Protein AF-A0A101FH80-F1 (afdb_monomer_lite)

Secondary structure (DSSP, 8-state):
-TT---HHHHHHIIIIIHHHHHHH---GGGSGGGTTSTTTS-SSS--B-HHHHH-TTSTT-HHHHHHHTS--PPPPPHHHHHHHHHHHHHHHHHHHHHHHHHHH-GGGHHHHHHHHHH------GGGTT--HHHHHHHHHHHHHHHHHHHHHHHHHHHHHHHH-TT--HHHHHHHH---EEEEEE--GGGTB-TTEEEEEE-----EEEEEESS---GGGHHHHHHHHHHHHHHH-S---EEEEEEEEEETTEEEEEEEEE-

InterPro domains:
  IPR009260 CRISPR-associated exonuclease Csa1 [PF06023] (12-253)
  IPR009260 CRISPR-associated exonuclease Csa1 [TIGR01896] (24-247)

Organism: NCBI:txid85874

Sequence (262 aa):
MMYFLSDDERKQLLRYYLPKARELGVVDELRGWNWHQPPLEPVYGSVLALYEVAGKYCPSGRDVFLRRVQGIKGEPNSAMIQGMVLHEVLADLLVTAKRAIYLHGTEKYRAICEELEKYIPEKTSHFAGLTDSEAADLSRKVEILCSFEKARVLSRLQEVLTRYPYIGEDSLANLTIPVVVEQKLNGAFLGLSGNLSTDAFIFYEPMILDLKFGEPRDFHRLGTTGYALVMEAIYEFPVNLGCIIYGEFRGDRLIVKRDIHI

Radius of gyration: 23.16 Å; chains: 1; bounding box: 57×54×53 Å

Structure (mmCIF, N/CA/C/O backbone):
data_AF-A0A101FH80-F1
#
_entry.id   AF-A0A101FH80-F1
#
loop_
_atom_site.group_PDB
_atom_site.id
_atom_site.type_symbol
_atom_site.label_atom_id
_atom_site.label_alt_id
_atom_site.label_comp_id
_atom_site.label_asym_id
_atom_site.label_entity_id
_atom_site.label_seq_id
_atom_site.pdbx_PDB_ins_code
_atom_site.Cartn_x
_atom_site.Cartn_y
_atom_site.Cartn_z
_atom_site.occupancy
_atom_site.B_iso_or_equiv
_atom_site.auth_seq_id
_atom_site.auth_comp_id
_atom_site.auth_asym_id
_atom_site.auth_atom_id
_atom_site.pdbx_PDB_model_num
ATOM 1 N N . MET A 1 1 ? -0.788 11.385 3.531 1.00 54.28 1 MET A N 1
ATOM 2 C CA . MET A 1 1 ? -0.967 10.207 2.704 1.00 54.28 1 MET A CA 1
ATOM 3 C C . MET A 1 1 ? -0.980 10.517 1.233 1.00 54.28 1 MET A C 1
ATOM 5 O O . MET A 1 1 ? -2.020 10.732 0.620 1.00 54.28 1 MET A O 1
ATOM 9 N N . MET A 1 2 ? 0.234 10.516 0.700 1.00 50.91 2 MET A N 1
ATOM 10 C CA . MET A 1 2 ? 0.602 10.599 -0.708 1.00 50.91 2 MET A CA 1
ATOM 11 C C . MET A 1 2 ? -0.120 9.554 -1.567 1.00 50.91 2 MET A C 1
ATOM 13 O O . MET A 1 2 ? -0.448 9.828 -2.711 1.00 50.91 2 MET A O 1
ATOM 17 N N . TYR A 1 3 ? -0.446 8.392 -0.994 1.00 47.09 3 TYR A N 1
ATOM 18 C CA . TYR A 1 3 ? -1.190 7.336 -1.682 1.00 47.09 3 TYR A CA 1
ATOM 19 C C . TYR A 1 3 ? -2.719 7.493 -1.648 1.00 47.09 3 TYR A C 1
ATOM 21 O O . TYR A 1 3 ? -3.425 6.611 -2.132 1.00 47.09 3 TYR A O 1
ATOM 29 N N . PHE A 1 4 ? -3.266 8.550 -1.032 1.00 59.50 4 PHE A N 1
ATOM 30 C CA . PHE A 1 4 ? -4.718 8.709 -0.902 1.00 59.50 4 PHE A CA 1
ATOM 31 C C . PHE A 1 4 ? -5.247 9.781 -1.829 1.00 59.50 4 PHE A C 1
ATOM 33 O O . PHE A 1 4 ? -4.773 10.916 -1.806 1.00 59.50 4 PHE A O 1
ATOM 40 N N . LEU A 1 5 ? -6.315 9.415 -2.527 1.00 49.19 5 LEU A N 1
ATOM 41 C CA . LEU A 1 5 ? -7.129 10.329 -3.308 1.00 49.19 5 LEU A CA 1
ATOM 42 C C . LEU A 1 5 ? -7.851 11.316 -2.382 1.00 49.19 5 LEU A C 1
ATOM 44 O O . LEU A 1 5 ? -8.340 10.940 -1.312 1.00 49.19 5 LEU A O 1
ATOM 48 N N . SER A 1 6 ? -7.931 12.568 -2.814 1.00 58.09 6 SER A N 1
ATOM 49 C CA . SER A 1 6 ? -8.883 13.553 -2.301 1.00 58.09 6 SER A CA 1
ATOM 50 C C . SER A 1 6 ? -10.329 13.133 -2.590 1.00 58.09 6 SER A C 1
ATOM 52 O O . SER A 1 6 ? -10.585 12.239 -3.400 1.00 58.09 6 SER A O 1
ATOM 54 N N . ASP A 1 7 ? -11.299 13.795 -1.957 1.00 62.38 7 ASP A N 1
ATOM 55 C CA . ASP A 1 7 ? -12.719 13.502 -2.182 1.00 62.38 7 ASP A CA 1
ATOM 56 C C . ASP A 1 7 ? -13.141 13.730 -3.642 1.00 62.38 7 ASP A C 1
ATOM 58 O O . ASP A 1 7 ? -13.957 12.973 -4.175 1.00 62.38 7 ASP A O 1
ATOM 62 N N . ASP A 1 8 ? -12.559 14.728 -4.310 1.00 52.69 8 ASP A N 1
ATOM 63 C CA . ASP A 1 8 ? -12.835 15.027 -5.717 1.00 52.69 8 ASP A CA 1
ATOM 64 C C . ASP A 1 8 ? -12.202 13.988 -6.651 1.00 52.69 8 ASP A C 1
ATOM 66 O O . ASP A 1 8 ? -12.881 13.467 -7.538 1.00 52.69 8 ASP A O 1
ATOM 70 N N . GLU A 1 9 ? -10.945 13.599 -6.411 1.00 49.53 9 GLU A N 1
ATOM 71 C CA . GLU A 1 9 ? -10.286 12.514 -7.153 1.00 49.53 9 GLU A CA 1
ATOM 72 C C . GLU A 1 9 ? -10.997 11.175 -6.938 1.00 49.53 9 GLU A C 1
ATOM 74 O O . GLU A 1 9 ? -11.161 10.397 -7.879 1.00 49.53 9 GLU A O 1
ATOM 79 N N . ARG A 1 10 ? -11.487 10.914 -5.719 1.00 59.62 10 ARG A N 1
ATOM 80 C CA . ARG A 1 10 ? -12.290 9.730 -5.404 1.00 59.62 10 ARG A CA 1
ATOM 81 C C . ARG A 1 10 ? -13.594 9.744 -6.193 1.00 59.62 10 ARG A C 1
ATOM 83 O O . ARG A 1 10 ? -13.910 8.754 -6.844 1.00 59.62 10 ARG A O 1
ATOM 90 N N . LYS A 1 11 ? -14.337 10.855 -6.194 1.00 62.31 11 LYS A N 1
ATOM 91 C CA . LYS A 1 11 ? -15.565 10.987 -6.997 1.00 62.31 11 LYS A CA 1
ATOM 92 C C . LYS A 1 11 ? -15.284 10.807 -8.485 1.00 62.31 11 LYS A C 1
ATOM 94 O O . LYS A 1 11 ? -16.036 10.109 -9.157 1.00 62.31 11 LYS A O 1
ATOM 99 N N . GLN A 1 12 ? -14.200 11.383 -9.002 1.00 58.59 12 GLN A N 1
ATOM 100 C CA . GLN A 1 12 ? -13.825 11.237 -10.407 1.00 58.59 12 GLN A CA 1
ATOM 101 C C . GLN A 1 12 ? -13.446 9.788 -10.749 1.00 58.59 12 GLN A C 1
ATOM 103 O O . GLN A 1 12 ? -13.881 9.262 -11.775 1.00 58.59 12 GLN A O 1
ATOM 108 N N . LEU A 1 13 ? -12.695 9.107 -9.880 1.00 59.25 13 LEU A N 1
ATOM 109 C CA . LEU A 1 13 ? -12.394 7.684 -10.022 1.00 59.25 13 LEU A CA 1
ATOM 110 C C . LEU A 1 13 ? -13.680 6.851 -10.084 1.00 59.25 13 LEU A C 1
ATOM 112 O O . LEU A 1 13 ? -13.857 6.071 -11.019 1.00 59.25 13 LEU A O 1
ATOM 116 N N . LEU A 1 14 ? -14.587 7.051 -9.127 1.00 60.28 14 LEU A N 1
ATOM 117 C CA . LEU A 1 14 ? -15.799 6.245 -8.968 1.00 60.28 14 LEU A CA 1
ATOM 118 C C . LEU A 1 14 ? -16.846 6.515 -10.052 1.00 60.28 14 LEU A C 1
ATOM 120 O O . LEU A 1 14 ? -17.475 5.585 -10.550 1.00 60.28 14 LEU A O 1
ATOM 124 N N . ARG A 1 15 ? -17.034 7.780 -10.438 1.00 68.94 15 ARG A N 1
ATOM 125 C CA . ARG A 1 15 ? -18.112 8.196 -11.347 1.00 68.94 15 ARG A CA 1
ATOM 126 C C . ARG A 1 15 ? -17.692 8.279 -12.807 1.00 68.94 15 ARG A C 1
ATOM 128 O O . ARG A 1 15 ? -18.564 8.239 -13.667 1.00 68.94 15 ARG A O 1
ATOM 135 N N . TYR A 1 16 ? -16.395 8.375 -13.096 1.00 66.19 16 TYR A N 1
ATOM 136 C CA . TYR A 1 16 ? -15.898 8.497 -14.466 1.00 66.19 16 TYR A CA 1
ATOM 137 C C . TYR A 1 16 ? -14.936 7.372 -14.850 1.00 66.19 16 TYR A C 1
ATOM 139 O O . TYR A 1 16 ? -15.234 6.610 -15.768 1.00 66.19 16 TYR A O 1
ATOM 147 N N . TYR A 1 17 ? -13.800 7.228 -14.160 1.00 59.97 17 TYR A N 1
ATOM 148 C CA . TYR A 1 17 ? -12.754 6.303 -14.612 1.00 59.97 17 TYR A CA 1
ATOM 149 C C . TYR A 1 17 ? -13.145 4.827 -14.474 1.00 59.97 17 TYR A C 1
ATOM 151 O O . TYR A 1 17 ? -12.928 4.070 -15.416 1.00 59.97 17 TYR A O 1
ATOM 159 N N . LEU A 1 18 ? -13.746 4.407 -13.354 1.00 64.69 18 LEU A N 1
ATOM 160 C CA . LEU A 1 18 ? -14.148 3.010 -13.153 1.00 64.69 18 LEU A CA 1
ATOM 161 C C . LEU A 1 18 ? -15.271 2.564 -14.106 1.00 64.69 18 LEU A C 1
ATOM 163 O O . LEU A 1 18 ? -15.105 1.509 -14.721 1.00 64.69 18 LEU A O 1
ATOM 167 N N . PRO A 1 19 ? -16.376 3.317 -14.293 1.00 68.06 19 PRO A N 1
ATOM 168 C CA . PRO A 1 19 ? -17.389 2.962 -15.284 1.00 68.06 19 PRO A CA 1
ATOM 169 C C . PRO A 1 19 ? -16.801 2.886 -16.694 1.00 68.06 19 PRO A C 1
ATOM 171 O O . PRO A 1 19 ? -16.974 1.881 -17.378 1.00 68.06 19 PRO A O 1
ATOM 174 N N . LYS A 1 20 ? -16.003 3.885 -17.088 1.00 68.38 20 LYS A N 1
ATOM 175 C CA . LYS A 1 20 ? -15.395 3.938 -18.421 1.00 68.38 20 LYS A CA 1
ATOM 176 C C . LYS A 1 20 ? -14.387 2.811 -18.660 1.00 68.38 20 LYS A C 1
ATOM 178 O O . LYS A 1 20 ? -14.343 2.254 -19.750 1.00 68.38 20 LYS A O 1
ATOM 183 N N . ALA A 1 21 ? -13.595 2.440 -17.654 1.00 63.09 21 ALA A N 1
ATOM 184 C CA . ALA A 1 21 ? -12.682 1.301 -17.741 1.00 63.09 21 ALA A CA 1
ATOM 185 C C . ALA A 1 21 ? -13.433 -0.034 -17.904 1.00 63.09 21 ALA A C 1
ATOM 187 O O . ALA A 1 21 ? -12.954 -0.921 -18.609 1.00 63.09 21 ALA A O 1
ATOM 188 N N . ARG A 1 22 ? -14.617 -0.173 -17.286 1.00 69.12 22 ARG A N 1
ATOM 189 C CA . ARG A 1 22 ? -15.490 -1.347 -17.465 1.00 69.12 22 ARG A CA 1
ATOM 190 C C . ARG A 1 22 ? -16.104 -1.389 -18.862 1.00 69.12 22 ARG A C 1
ATOM 192 O O . ARG A 1 22 ? -16.104 -2.451 -19.469 1.00 69.12 22 ARG A O 1
ATOM 199 N N . GLU A 1 23 ? -16.581 -0.252 -19.367 1.00 72.69 23 GLU A N 1
ATOM 200 C CA . GLU A 1 23 ? -17.160 -0.136 -20.714 1.00 72.69 23 GLU A CA 1
ATOM 201 C C . GLU A 1 23 ? -16.140 -0.409 -21.821 1.00 72.69 23 GLU A C 1
ATOM 203 O O . GLU A 1 23 ? -16.438 -1.135 -22.764 1.00 72.69 23 GLU A O 1
ATOM 208 N N . LEU A 1 24 ? -14.934 0.160 -21.706 1.00 73.06 24 LEU A N 1
ATOM 209 C CA . LEU A 1 24 ? -13.867 -0.048 -22.687 1.00 73.06 24 LEU A CA 1
ATOM 210 C C . LEU A 1 24 ? -13.399 -1.506 -22.708 1.00 73.06 24 LEU A C 1
ATOM 212 O O . LEU A 1 24 ? -13.023 -2.015 -23.764 1.00 73.06 24 LEU A O 1
ATOM 216 N N . GLY A 1 25 ? -13.418 -2.165 -21.544 1.00 65.56 25 GLY A N 1
ATOM 217 C CA . GLY A 1 25 ? -12.837 -3.486 -21.367 1.00 65.56 25 GLY A CA 1
ATOM 218 C C . GLY A 1 25 ? -11.352 -3.516 -21.748 1.00 65.56 25 GLY A C 1
ATOM 219 O O . GLY A 1 25 ? -10.725 -2.522 -22.100 1.00 65.56 25 GLY A O 1
ATOM 220 N N . VAL A 1 26 ? -10.756 -4.693 -21.663 1.00 69.19 26 VAL A N 1
ATOM 221 C CA . VAL A 1 26 ? -9.516 -5.009 -22.376 1.00 69.19 26 VAL A CA 1
ATOM 222 C C . VAL A 1 26 ? -9.825 -6.301 -23.101 1.00 69.19 26 VAL A C 1
ATOM 224 O O . VAL A 1 26 ? -10.438 -7.189 -22.497 1.00 69.19 26 VAL A O 1
ATOM 227 N N . VAL A 1 27 ? -9.453 -6.370 -24.380 1.00 78.81 27 VAL A N 1
ATOM 228 C CA . VAL A 1 27 ? -9.621 -7.573 -25.204 1.00 78.81 27 VAL A CA 1
ATOM 229 C C . VAL A 1 27 ? -9.045 -8.761 -24.440 1.00 78.81 27 VAL A C 1
ATOM 231 O O . VAL A 1 27 ? -7.948 -8.650 -23.889 1.00 78.81 27 VAL A O 1
ATOM 234 N N . ASP A 1 28 ? -9.801 -9.858 -24.357 1.00 71.81 28 ASP A N 1
ATOM 235 C CA . ASP A 1 28 ? -9.465 -10.965 -23.458 1.00 71.81 28 ASP A CA 1
ATOM 236 C C . ASP A 1 28 ? -8.051 -11.498 -23.716 1.00 71.81 28 ASP A C 1
ATOM 238 O O . ASP A 1 28 ? -7.274 -11.632 -22.777 1.00 71.81 28 ASP A O 1
ATOM 242 N N . GLU A 1 29 ? -7.649 -11.645 -24.981 1.00 73.69 29 GLU A N 1
ATOM 243 C CA . GLU A 1 29 ? -6.309 -12.106 -25.386 1.00 73.69 29 GLU A CA 1
ATOM 244 C C . GLU A 1 29 ? -5.141 -11.275 -24.812 1.00 73.69 29 GLU A C 1
ATOM 246 O O . GLU A 1 29 ? -4.029 -11.778 -24.682 1.00 73.69 29 GLU A O 1
ATOM 251 N N . LEU A 1 30 ? -5.384 -10.017 -24.421 1.00 66.81 30 LEU A N 1
ATOM 252 C CA . LEU A 1 30 ? -4.387 -9.112 -23.833 1.00 66.81 30 LEU A CA 1
ATOM 253 C C . LEU A 1 30 ? -4.425 -9.081 -22.297 1.00 66.81 30 LEU A C 1
ATOM 255 O O . LEU A 1 30 ? -3.692 -8.317 -21.664 1.00 66.81 30 LEU A O 1
ATOM 259 N N . ARG A 1 31 ? -5.276 -9.893 -21.669 1.00 70.31 31 ARG A N 1
ATOM 260 C CA . ARG A 1 31 ? -5.352 -10.026 -20.213 1.00 70.31 31 ARG A CA 1
ATOM 261 C C . ARG A 1 31 ? -4.248 -10.944 -19.711 1.00 70.31 31 ARG A C 1
ATOM 263 O O . ARG A 1 31 ? -4.038 -12.022 -20.249 1.00 70.31 31 ARG A O 1
ATOM 270 N N . GLY A 1 32 ? -3.602 -10.568 -18.608 1.00 55.59 32 GLY A N 1
ATOM 271 C CA . GLY A 1 32 ? -2.454 -11.301 -18.058 1.00 55.59 32 GLY A CA 1
ATOM 272 C C . GLY A 1 32 ? -2.690 -12.785 -17.736 1.00 55.59 32 GLY A C 1
ATOM 273 O O . GLY A 1 32 ? -1.719 -13.524 -17.638 1.00 55.59 32 GLY A O 1
ATOM 274 N N . TRP A 1 33 ? -3.938 -13.257 -17.605 1.00 69.50 33 TRP A N 1
ATOM 275 C CA . TRP A 1 33 ? -4.250 -14.689 -17.455 1.00 69.50 33 TRP A CA 1
ATOM 276 C C . TRP A 1 33 ? -4.058 -15.508 -18.744 1.00 69.50 33 TRP A C 1
ATOM 278 O O . TRP A 1 33 ? -3.886 -16.723 -18.672 1.00 69.50 33 TRP A O 1
ATOM 288 N N . ASN A 1 34 ? -3.997 -14.853 -19.905 1.00 68.06 34 ASN A N 1
ATOM 289 C CA . ASN A 1 34 ? -3.693 -15.456 -21.204 1.00 68.06 34 ASN A CA 1
ATOM 290 C C . ASN A 1 34 ? -2.181 -15.556 -21.486 1.00 68.06 34 ASN A C 1
ATOM 292 O O . ASN A 1 34 ? -1.769 -15.717 -22.627 1.00 68.06 34 ASN A O 1
ATOM 296 N N . TRP A 1 35 ? -1.340 -15.515 -20.445 1.00 71.88 35 TRP A N 1
ATOM 297 C CA . TRP A 1 35 ? 0.126 -15.605 -20.533 1.00 71.88 35 TRP A CA 1
ATOM 298 C C . TRP A 1 35 ? 0.661 -16.866 -21.231 1.00 71.88 35 TRP A C 1
ATOM 300 O O . TRP A 1 35 ? 1.799 -16.883 -21.681 1.00 71.88 35 TRP A O 1
ATOM 310 N N . HIS A 1 36 ? -0.138 -17.930 -21.300 1.00 75.00 36 HIS A N 1
ATOM 311 C CA . HIS A 1 36 ? 0.231 -19.221 -21.885 1.00 75.00 36 HIS A CA 1
ATOM 312 C C . HIS A 1 36 ? 0.002 -19.287 -23.403 1.00 75.00 36 HIS A C 1
ATOM 314 O O . HIS A 1 36 ? 0.189 -20.348 -23.994 1.00 75.00 36 HIS A O 1
ATOM 320 N N . GLN A 1 37 ? -0.458 -18.195 -24.020 1.00 81.88 37 GLN A N 1
ATOM 321 C CA . GLN A 1 37 ? -0.738 -18.126 -25.450 1.00 81.88 37 GLN A CA 1
ATOM 322 C C . GLN A 1 37 ? -0.325 -16.770 -26.050 1.00 81.88 37 GLN A C 1
ATOM 324 O O . GLN A 1 37 ? -0.253 -15.761 -25.338 1.00 81.88 37 GLN A O 1
ATOM 329 N N . PRO A 1 38 ? -0.047 -16.704 -27.365 1.00 83.81 38 PRO A N 1
ATOM 330 C CA . PRO A 1 38 ? 0.192 -15.436 -28.045 1.00 83.81 38 PRO A CA 1
ATOM 331 C C . PRO A 1 38 ? -1.004 -14.474 -27.884 1.00 83.81 38 PRO A C 1
ATOM 333 O O . PRO A 1 38 ? -2.146 -14.930 -27.897 1.00 83.81 38 PRO A O 1
ATOM 336 N N . PRO A 1 39 ? -0.776 -13.151 -27.758 1.00 82.25 39 PRO A N 1
ATOM 337 C CA . PRO A 1 39 ? 0.509 -12.461 -27.895 1.00 82.25 39 PRO A CA 1
ATOM 338 C C . PRO A 1 39 ? 1.297 -12.302 -26.581 1.00 82.25 39 PRO A C 1
ATOM 340 O O . PRO A 1 39 ? 2.358 -11.680 -26.599 1.00 82.25 39 PRO A O 1
ATOM 343 N N . LEU A 1 40 ? 0.784 -12.796 -25.449 1.00 71.62 40 LEU A N 1
ATOM 344 C CA . LEU A 1 40 ? 1.409 -12.604 -24.134 1.00 71.62 40 LEU A CA 1
ATOM 345 C C . LEU A 1 40 ? 2.459 -13.663 -23.790 1.00 71.62 40 LEU A C 1
ATOM 347 O O . LEU A 1 40 ? 3.297 -13.413 -22.922 1.00 71.62 40 LEU A O 1
ATOM 351 N N . GLU A 1 41 ? 2.426 -14.814 -24.463 1.00 78.56 41 GLU A N 1
ATOM 352 C CA . GLU A 1 41 ? 3.445 -15.851 -24.326 1.00 78.56 41 GLU A CA 1
ATOM 353 C C . GLU A 1 41 ? 4.845 -15.292 -24.646 1.00 78.56 41 GLU A C 1
ATOM 355 O O . GLU A 1 41 ? 5.067 -14.744 -25.734 1.00 78.56 41 GLU A O 1
ATOM 360 N N . PRO A 1 42 ? 5.819 -15.424 -23.726 1.00 75.94 42 PRO A N 1
ATOM 361 C CA . PRO A 1 42 ? 7.177 -14.955 -23.963 1.00 75.94 42 PRO A CA 1
ATOM 362 C C . PRO A 1 42 ? 7.829 -15.686 -25.139 1.00 75.94 42 PRO A C 1
ATOM 364 O O . PRO A 1 42 ? 8.121 -16.876 -25.073 1.00 75.94 42 PRO A O 1
ATOM 367 N N . VAL A 1 43 ? 8.151 -14.950 -26.203 1.00 81.12 43 VAL A N 1
ATOM 368 C CA . VAL A 1 43 ? 8.829 -15.506 -27.393 1.00 81.12 43 VAL A CA 1
ATOM 369 C C . VAL A 1 43 ? 10.337 -15.733 -27.188 1.00 81.12 43 VAL A C 1
ATOM 371 O O . VAL A 1 43 ? 11.029 -16.211 -28.085 1.00 81.12 43 VAL A O 1
ATOM 374 N N . TYR A 1 44 ? 10.871 -15.369 -26.020 1.00 78.06 44 TYR A N 1
ATOM 375 C CA . TYR A 1 44 ? 12.283 -15.477 -25.656 1.00 78.06 44 TYR A CA 1
ATOM 376 C C . TYR A 1 44 ? 12.443 -15.996 -24.222 1.00 78.06 44 TYR A C 1
ATOM 378 O O . TYR A 1 44 ? 11.686 -15.634 -23.328 1.00 78.06 44 TYR A O 1
ATOM 386 N N . GLY A 1 45 ? 13.480 -16.806 -23.980 1.00 74.50 45 GLY A N 1
ATOM 387 C CA . GLY A 1 45 ? 13.787 -17.346 -22.645 1.00 74.50 45 GLY A CA 1
ATOM 388 C C . GLY A 1 45 ? 14.481 -16.360 -21.693 1.00 74.50 45 GLY A C 1
ATOM 389 O O . GLY A 1 45 ? 14.726 -16.684 -20.533 1.00 74.50 45 GLY A O 1
ATOM 390 N N . SER A 1 46 ? 14.835 -15.166 -22.174 1.00 77.94 46 SER A N 1
ATOM 391 C CA . SER A 1 46 ? 15.513 -14.141 -21.377 1.00 77.94 46 SER A CA 1
ATOM 392 C C . SER A 1 46 ? 14.526 -13.395 -20.487 1.00 77.94 46 SER A C 1
ATOM 394 O O . SER A 1 46 ? 13.603 -12.756 -20.980 1.00 77.94 46 SER A O 1
ATOM 396 N N . VAL A 1 47 ? 14.772 -13.408 -19.179 1.00 76.81 47 VAL A N 1
ATOM 397 C CA . VAL A 1 47 ? 13.900 -12.754 -18.199 1.00 76.81 47 VAL A CA 1
ATOM 398 C C . VAL A 1 47 ? 14.353 -11.315 -17.932 1.00 76.81 47 VAL A C 1
ATOM 400 O O . VAL A 1 47 ? 15.434 -11.079 -17.372 1.00 76.81 47 VAL A O 1
ATOM 403 N N . LEU A 1 48 ? 13.512 -10.345 -18.296 1.00 76.69 48 LEU A N 1
ATOM 404 C CA . LEU A 1 48 ? 13.770 -8.911 -18.110 1.00 76.69 48 LEU A CA 1
ATOM 405 C C . LEU A 1 48 ? 12.990 -8.350 -16.917 1.00 76.69 48 LEU A C 1
ATOM 407 O O . LEU A 1 48 ? 11.897 -8.796 -16.596 1.00 76.69 48 LEU A O 1
ATOM 411 N N . ALA A 1 49 ? 13.534 -7.363 -16.216 1.00 69.88 49 ALA A N 1
ATOM 412 C CA . ALA A 1 49 ? 12.752 -6.633 -15.226 1.00 69.88 49 ALA A CA 1
ATOM 413 C C . ALA A 1 49 ? 11.792 -5.664 -15.931 1.00 69.88 49 ALA A C 1
ATOM 415 O O . ALA A 1 49 ? 12.087 -5.170 -17.017 1.00 69.88 49 ALA A O 1
ATOM 416 N N . LEU A 1 50 ? 10.659 -5.339 -15.300 1.00 63.88 50 LEU A N 1
ATOM 417 C CA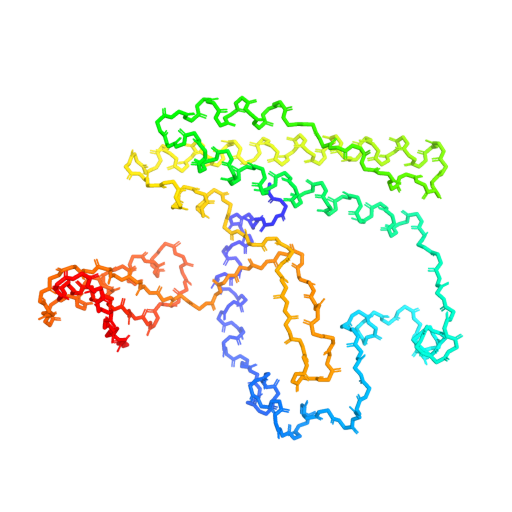 . LEU A 1 50 ? 9.653 -4.466 -15.913 1.00 63.88 50 LEU A CA 1
ATOM 418 C C . LEU A 1 50 ? 10.233 -3.096 -16.294 1.00 63.88 50 LEU A C 1
ATOM 420 O O . LEU A 1 50 ? 9.978 -2.603 -17.388 1.00 63.88 50 LEU A O 1
ATOM 424 N N . TYR A 1 51 ? 11.070 -2.514 -15.432 1.00 63.78 51 TYR A N 1
ATOM 425 C CA . TYR A 1 51 ? 11.719 -1.232 -15.710 1.00 63.78 51 TYR A CA 1
ATOM 426 C C . TYR A 1 51 ? 12.689 -1.291 -16.903 1.00 63.78 51 TYR A C 1
ATOM 428 O O . TYR A 1 51 ? 12.954 -0.261 -17.507 1.00 63.78 51 TYR A O 1
ATOM 436 N N . GLU A 1 52 ? 13.200 -2.467 -17.279 1.00 70.81 52 GLU A N 1
ATOM 437 C CA . GLU A 1 52 ? 14.061 -2.629 -18.462 1.00 70.81 52 GLU A CA 1
ATOM 438 C C . GLU A 1 52 ? 13.251 -2.633 -19.760 1.00 70.81 52 GLU A C 1
ATOM 440 O O . GLU A 1 52 ? 13.779 -2.311 -20.818 1.00 70.81 52 GLU A O 1
ATOM 445 N N . VAL A 1 53 ? 11.965 -2.974 -19.682 1.00 69.19 53 VAL A N 1
ATOM 446 C CA . VAL A 1 53 ? 11.051 -2.988 -20.830 1.00 69.19 53 VAL A CA 1
ATOM 447 C C . VAL A 1 53 ? 10.299 -1.658 -20.940 1.00 69.19 53 VAL A C 1
ATOM 449 O O . VAL A 1 53 ? 10.183 -1.081 -22.022 1.00 69.19 53 VAL A O 1
ATOM 452 N N . ALA A 1 54 ? 9.790 -1.155 -19.814 1.00 59.81 54 ALA A N 1
ATOM 453 C CA . ALA A 1 54 ? 8.977 0.056 -19.745 1.00 59.81 54 ALA A CA 1
ATOM 454 C C . ALA A 1 54 ? 9.812 1.340 -19.595 1.00 59.81 54 ALA A C 1
ATOM 456 O O . ALA A 1 54 ? 9.401 2.402 -20.064 1.00 59.81 54 ALA A O 1
ATOM 457 N N . GLY A 1 55 ? 10.991 1.257 -18.971 1.00 57.06 55 GLY A N 1
ATOM 458 C CA . GLY A 1 55 ? 11.894 2.385 -18.739 1.00 57.06 55 GLY A CA 1
ATOM 459 C C . GLY A 1 55 ? 12.685 2.746 -19.990 1.00 57.06 55 GLY A C 1
ATOM 460 O O . GLY A 1 55 ? 13.889 2.523 -20.059 1.00 57.06 55 GLY A O 1
ATOM 461 N N . LYS A 1 56 ? 12.009 3.328 -20.987 1.00 64.00 56 LYS A N 1
ATOM 462 C CA . LYS A 1 56 ? 12.568 3.739 -22.290 1.00 64.00 56 LYS A CA 1
ATOM 463 C C . LYS A 1 56 ? 13.493 4.967 -22.219 1.00 64.00 56 LYS A C 1
ATOM 465 O O . LYS A 1 56 ? 13.449 5.830 -23.093 1.00 64.00 56 LYS A O 1
ATOM 470 N N . TYR A 1 57 ? 14.344 5.057 -21.198 1.00 67.75 57 TYR A N 1
ATOM 471 C CA . TYR A 1 57 ? 15.348 6.119 -21.076 1.00 67.75 57 TYR A CA 1
ATOM 472 C C . TYR A 1 57 ? 16.355 6.088 -22.237 1.00 67.75 57 TYR A C 1
ATOM 474 O O . TYR A 1 57 ? 16.845 7.133 -22.659 1.00 67.75 57 TYR A O 1
ATOM 482 N N . CYS A 1 58 ? 16.615 4.902 -22.802 1.00 72.81 58 CYS A N 1
ATOM 483 C CA . CYS A 1 58 ? 17.333 4.730 -24.059 1.00 72.81 58 CYS A CA 1
ATOM 484 C C . CYS A 1 58 ? 16.384 4.186 -25.145 1.00 72.81 58 CYS A C 1
ATOM 486 O O . CYS A 1 58 ? 16.007 3.015 -25.090 1.00 72.81 58 CYS A O 1
ATOM 488 N N . PRO A 1 59 ? 16.023 4.977 -26.175 1.00 75.69 59 PRO A N 1
ATOM 489 C CA . PRO A 1 59 ? 15.104 4.529 -27.226 1.00 75.69 59 PRO A CA 1
ATOM 490 C C . PRO A 1 59 ? 15.578 3.293 -28.003 1.00 75.69 59 PRO A C 1
ATOM 492 O O . PRO A 1 59 ? 14.756 2.552 -28.532 1.00 75.69 59 PRO A O 1
ATOM 495 N N . SER A 1 60 ? 16.894 3.069 -28.076 1.00 86.50 60 SER A N 1
ATOM 496 C CA . SER A 1 60 ? 17.488 1.915 -28.759 1.00 86.50 60 SER A CA 1
ATOM 497 C C . SER A 1 60 ? 17.647 0.674 -27.872 1.00 86.50 60 SER A C 1
ATOM 499 O O . SER A 1 60 ? 18.103 -0.352 -28.369 1.00 86.50 60 SER A O 1
ATOM 501 N N . GLY A 1 61 ? 17.336 0.753 -26.570 1.00 81.62 61 GLY A N 1
ATOM 502 C CA . GLY A 1 61 ? 17.546 -0.345 -25.613 1.00 81.62 61 GLY A CA 1
ATOM 503 C C . GLY A 1 61 ? 19.020 -0.709 -25.385 1.00 81.62 61 GLY A C 1
ATOM 504 O O . GLY A 1 61 ? 19.333 -1.786 -24.870 1.00 81.62 61 GLY A O 1
ATOM 505 N N . ARG A 1 62 ? 19.954 0.167 -25.792 1.00 87.50 62 ARG A N 1
ATOM 506 C CA . ARG A 1 62 ? 21.401 -0.065 -25.652 1.00 87.50 62 ARG A CA 1
ATOM 507 C C . ARG A 1 62 ? 21.808 -0.237 -24.189 1.00 87.50 62 ARG A C 1
ATOM 509 O O . ARG A 1 62 ? 22.704 -1.019 -23.896 1.00 87.50 62 ARG A O 1
ATOM 516 N N . ASP A 1 63 ? 21.164 0.483 -23.285 1.00 85.38 63 ASP A N 1
ATOM 517 C CA . ASP A 1 63 ? 21.345 0.373 -21.839 1.00 85.38 63 ASP A CA 1
ATOM 518 C C . ASP A 1 63 ? 21.010 -1.031 -21.306 1.00 85.38 63 ASP A C 1
ATOM 520 O O . ASP A 1 63 ? 21.791 -1.593 -20.537 1.00 85.38 63 ASP A O 1
ATOM 524 N N . VAL A 1 64 ? 19.915 -1.641 -21.774 1.00 85.25 64 VAL A N 1
ATOM 525 C CA . VAL A 1 64 ? 19.537 -3.020 -21.424 1.00 85.25 64 VAL A CA 1
ATOM 526 C C . VAL A 1 64 ? 20.583 -4.010 -21.936 1.00 85.25 64 VAL A C 1
ATOM 528 O O . VAL A 1 64 ? 21.013 -4.887 -21.186 1.00 85.25 64 VAL A O 1
ATOM 531 N N . PHE A 1 65 ? 21.060 -3.843 -23.176 1.00 88.31 65 PHE A N 1
ATOM 532 C CA . PHE A 1 65 ? 22.130 -4.679 -23.734 1.00 88.31 65 PHE A CA 1
ATOM 533 C C . PHE A 1 65 ? 23.434 -4.561 -22.933 1.00 88.31 65 PHE A C 1
ATOM 535 O O . PHE A 1 65 ? 24.031 -5.573 -22.565 1.00 88.31 65 PHE A O 1
ATOM 542 N N . LEU A 1 66 ? 23.872 -3.337 -22.623 1.00 89.50 66 LEU A N 1
ATOM 543 C CA . LEU A 1 66 ? 25.087 -3.107 -21.839 1.00 89.50 66 LEU A CA 1
ATOM 544 C C . LEU A 1 66 ? 24.993 -3.770 -20.460 1.00 89.50 66 LEU A C 1
ATOM 546 O O . LEU A 1 66 ? 25.943 -4.421 -20.028 1.00 89.50 66 LEU A O 1
ATOM 550 N N . ARG A 1 67 ? 23.831 -3.684 -19.805 1.00 86.75 67 ARG A N 1
ATOM 551 C CA . ARG A 1 67 ? 23.616 -4.288 -18.489 1.00 86.75 67 ARG A CA 1
ATOM 552 C C . ARG A 1 67 ? 23.548 -5.813 -18.537 1.00 86.75 67 ARG A C 1
ATOM 554 O O . ARG A 1 67 ? 24.182 -6.472 -17.717 1.00 86.75 67 ARG A O 1
ATOM 561 N N . ARG A 1 68 ? 22.757 -6.377 -19.455 1.00 86.62 68 ARG A N 1
ATOM 562 C CA . ARG A 1 68 ? 22.444 -7.817 -19.487 1.00 86.62 68 ARG A CA 1
ATOM 563 C C . ARG A 1 68 ? 23.473 -8.655 -20.237 1.00 86.62 68 ARG A C 1
ATOM 565 O O . ARG A 1 68 ? 23.671 -9.806 -19.869 1.00 86.62 68 ARG A O 1
ATOM 572 N N . VAL A 1 69 ? 24.119 -8.093 -21.258 1.00 89.12 69 VAL A N 1
ATOM 573 C CA . VAL A 1 69 ? 25.074 -8.818 -22.114 1.00 89.12 69 VAL A CA 1
ATOM 574 C C . VAL A 1 69 ? 26.514 -8.441 -21.789 1.00 89.12 69 VAL A C 1
ATOM 576 O O . VAL A 1 69 ? 27.348 -9.322 -21.626 1.00 89.12 69 VAL A O 1
ATOM 579 N N . GLN A 1 70 ? 26.818 -7.145 -21.673 1.00 90.81 70 GLN A N 1
ATOM 580 C CA . GLN A 1 70 ? 28.188 -6.683 -21.394 1.00 90.81 70 GLN A CA 1
ATOM 581 C C . GLN A 1 70 ? 28.509 -6.622 -19.891 1.00 90.81 70 GLN A C 1
ATOM 583 O O . GLN A 1 70 ? 29.655 -6.387 -19.522 1.00 90.81 70 GLN A O 1
ATOM 588 N N . GLY A 1 71 ? 27.515 -6.810 -19.016 1.00 87.12 71 GLY A N 1
ATOM 589 C CA . GLY A 1 71 ? 27.689 -6.759 -17.561 1.00 87.12 71 GLY A CA 1
ATOM 590 C C . GLY A 1 71 ? 28.017 -5.367 -17.006 1.00 87.12 71 GLY A C 1
ATOM 591 O O . GLY A 1 71 ? 28.383 -5.248 -15.838 1.00 87.12 71 GLY A O 1
ATOM 592 N N . ILE A 1 72 ? 27.882 -4.311 -17.812 1.00 87.75 72 ILE A N 1
ATOM 593 C CA . ILE A 1 72 ? 28.198 -2.937 -17.418 1.00 87.75 72 ILE A CA 1
ATOM 594 C C . ILE A 1 72 ? 26.994 -2.360 -16.674 1.00 87.75 72 ILE A C 1
ATOM 596 O O . ILE A 1 72 ? 25.934 -2.124 -17.259 1.00 87.75 72 ILE A O 1
ATOM 600 N N . LYS A 1 73 ? 27.154 -2.124 -15.371 1.00 78.19 73 LYS A N 1
ATOM 601 C CA . LYS A 1 73 ? 26.149 -1.454 -14.540 1.00 78.19 73 LYS A CA 1
ATOM 602 C C . LYS A 1 73 ? 26.467 0.036 -14.467 1.00 78.19 73 LYS A C 1
ATOM 604 O O . LYS A 1 73 ? 27.618 0.412 -14.283 1.00 78.19 73 LYS A O 1
ATOM 609 N N . GLY A 1 74 ? 25.445 0.868 -14.648 1.00 73.25 74 GLY A N 1
ATOM 610 C CA . GLY A 1 74 ? 25.558 2.300 -14.388 1.00 73.25 74 GLY A CA 1
ATOM 611 C C . GLY A 1 74 ? 25.468 2.573 -12.891 1.00 73.25 74 GLY A C 1
ATOM 612 O O . GLY A 1 74 ? 24.683 1.919 -12.202 1.00 73.25 74 GLY A O 1
ATOM 613 N N . GLU A 1 75 ? 26.244 3.542 -12.418 1.00 78.75 75 GLU A N 1
ATOM 614 C CA . GLU A 1 75 ? 26.096 4.084 -11.069 1.00 78.75 75 GLU A CA 1
ATOM 615 C C . GLU A 1 75 ? 24.782 4.880 -10.966 1.00 78.75 75 GLU A C 1
ATOM 617 O O . GLU A 1 75 ? 24.390 5.552 -11.933 1.00 78.75 75 GLU A O 1
ATOM 622 N N . PRO A 1 76 ? 24.069 4.807 -9.831 1.00 74.44 76 PRO A N 1
ATOM 623 C CA . PRO A 1 76 ? 22.856 5.582 -9.630 1.00 74.44 76 PRO A CA 1
ATOM 624 C C . PRO A 1 76 ? 23.186 7.079 -9.626 1.00 74.44 76 PRO A C 1
ATOM 626 O O . PRO A 1 76 ? 24.110 7.531 -8.956 1.00 74.44 76 PRO A O 1
ATOM 629 N N . ASN A 1 77 ? 22.420 7.864 -10.385 1.00 80.25 77 ASN A N 1
ATOM 630 C CA . ASN A 1 77 ? 22.550 9.322 -10.366 1.00 80.25 77 ASN A CA 1
ATOM 631 C C . ASN A 1 77 ? 21.843 9.928 -9.139 1.00 80.25 77 ASN A C 1
ATOM 633 O O . ASN A 1 77 ? 21.068 9.253 -8.457 1.00 80.25 77 ASN A O 1
ATOM 637 N N . SER A 1 78 ? 22.057 11.222 -8.881 1.00 75.50 78 SER A N 1
ATOM 638 C CA . SER A 1 78 ? 21.490 11.884 -7.702 1.00 75.50 78 SER A CA 1
ATOM 639 C C . SER A 1 78 ? 19.959 11.841 -7.648 1.00 75.50 78 SER A C 1
ATOM 641 O O . SER A 1 78 ? 19.401 11.670 -6.568 1.00 75.50 78 SER A O 1
ATOM 643 N N . ALA A 1 79 ? 19.260 11.893 -8.787 1.00 67.06 79 ALA A N 1
ATOM 644 C CA . ALA A 1 79 ? 17.803 11.752 -8.826 1.00 67.06 79 ALA A CA 1
ATOM 645 C C . ALA A 1 79 ? 17.336 10.335 -8.440 1.00 67.06 79 ALA A C 1
ATOM 647 O O . ALA A 1 79 ? 16.358 10.190 -7.709 1.00 67.06 79 ALA A O 1
ATOM 648 N N . MET A 1 80 ? 18.050 9.294 -8.882 1.00 66.44 80 MET A N 1
ATOM 649 C CA . MET A 1 80 ? 17.771 7.905 -8.501 1.00 66.44 80 MET A CA 1
ATOM 650 C C . MET A 1 80 ? 18.009 7.673 -7.007 1.00 66.44 80 MET A C 1
ATOM 652 O O . MET A 1 80 ? 17.185 7.032 -6.359 1.00 66.44 80 MET A O 1
ATOM 656 N N . ILE A 1 81 ? 19.099 8.222 -6.459 1.00 79.00 81 ILE A N 1
ATOM 657 C CA . ILE A 1 81 ? 19.411 8.145 -5.024 1.00 79.00 81 ILE A CA 1
ATOM 658 C C . ILE A 1 81 ? 18.323 8.852 -4.207 1.00 79.00 81 ILE A C 1
ATOM 660 O O . ILE A 1 81 ? 17.789 8.274 -3.263 1.00 79.00 81 ILE A O 1
ATOM 664 N N . GLN A 1 82 ? 17.943 10.075 -4.595 1.00 73.38 82 GLN A N 1
ATOM 665 C CA . GLN A 1 82 ? 16.869 10.813 -3.926 1.00 73.38 82 GLN A CA 1
ATOM 666 C C . GLN A 1 82 ? 15.548 10.037 -3.953 1.00 73.38 82 GLN A C 1
ATOM 668 O O . GLN A 1 82 ? 14.902 9.912 -2.917 1.00 73.38 82 GLN A O 1
ATOM 673 N N . GLY A 1 83 ? 15.157 9.492 -5.110 1.00 64.38 83 GLY A N 1
ATOM 674 C CA . GLY A 1 83 ? 13.950 8.674 -5.230 1.00 64.38 83 GLY A CA 1
ATOM 675 C C . GLY A 1 83 ? 13.985 7.459 -4.302 1.00 64.38 83 GLY A C 1
ATOM 676 O O . GLY A 1 83 ? 13.054 7.257 -3.531 1.00 64.38 83 GLY A O 1
ATOM 677 N N . MET A 1 84 ? 15.087 6.705 -4.313 1.00 74.12 84 MET A N 1
ATOM 678 C CA . MET A 1 84 ? 15.269 5.523 -3.465 1.00 74.12 84 MET A CA 1
ATOM 679 C C . MET A 1 84 ? 15.084 5.844 -1.977 1.00 74.12 84 MET A C 1
ATOM 681 O O . MET A 1 84 ? 14.289 5.187 -1.311 1.00 74.12 84 MET A O 1
ATOM 685 N N . VAL A 1 85 ? 15.754 6.888 -1.480 1.00 80.50 85 VAL A N 1
ATOM 686 C CA . VAL A 1 85 ? 15.671 7.296 -0.069 1.00 80.50 85 VAL A CA 1
ATOM 687 C C . VAL A 1 85 ? 14.256 7.741 0.302 1.00 80.50 85 VAL A C 1
ATOM 689 O O . VAL A 1 85 ? 13.741 7.361 1.349 1.00 80.50 85 VAL A O 1
ATOM 692 N N . LEU A 1 86 ? 13.594 8.531 -0.548 1.00 76.19 86 LEU A N 1
ATOM 693 C CA . LEU A 1 86 ? 12.236 9.007 -0.263 1.00 76.19 86 LEU A CA 1
ATOM 694 C C . LEU A 1 86 ? 11.214 7.859 -0.239 1.00 76.19 86 LEU A C 1
ATOM 696 O O . LEU A 1 86 ? 10.330 7.857 0.618 1.00 76.19 86 LEU A O 1
ATOM 700 N N . HIS A 1 87 ? 11.344 6.882 -1.142 1.00 68.81 87 HIS A N 1
ATOM 701 C CA . HIS A 1 87 ? 10.499 5.685 -1.150 1.00 68.81 87 HIS A CA 1
ATOM 702 C C . HIS A 1 87 ? 10.735 4.809 0.084 1.00 68.81 87 HIS A C 1
ATOM 704 O O . HIS A 1 87 ? 9.766 4.398 0.722 1.00 68.81 87 HIS A O 1
ATOM 710 N N . GLU A 1 88 ? 11.997 4.572 0.453 1.00 81.75 88 GLU A N 1
ATOM 711 C CA . GLU A 1 88 ? 12.366 3.786 1.635 1.00 81.75 88 GLU A CA 1
ATOM 712 C C . GLU A 1 88 ? 11.782 4.396 2.914 1.00 81.75 88 GLU A C 1
ATOM 714 O O . GLU A 1 88 ? 11.075 3.718 3.658 1.00 81.75 88 GLU A O 1
ATOM 719 N N . VAL A 1 89 ? 11.993 5.699 3.120 1.00 83.62 89 VAL A N 1
ATOM 720 C CA . VAL A 1 89 ? 11.466 6.436 4.276 1.00 83.62 89 VAL A CA 1
ATOM 721 C C . VAL A 1 89 ? 9.942 6.356 4.345 1.00 83.62 89 VAL A C 1
ATOM 723 O O . VAL A 1 89 ? 9.370 6.153 5.416 1.00 83.62 89 VAL A O 1
ATOM 726 N N . LEU A 1 90 ? 9.261 6.518 3.208 1.00 79.69 90 LEU A N 1
ATOM 727 C CA . LEU A 1 90 ? 7.806 6.447 3.165 1.00 79.69 90 LEU A CA 1
ATOM 728 C C . LEU A 1 90 ? 7.296 5.043 3.502 1.00 79.69 90 LEU A C 1
ATOM 730 O O . LEU A 1 90 ? 6.349 4.902 4.277 1.00 79.69 90 LEU A O 1
ATOM 734 N N . ALA A 1 91 ? 7.902 4.010 2.916 1.00 80.38 91 ALA A N 1
ATOM 735 C CA . ALA A 1 91 ? 7.525 2.628 3.169 1.00 80.38 91 ALA A CA 1
ATOM 736 C C . ALA A 1 91 ? 7.743 2.262 4.643 1.00 80.38 91 ALA A C 1
ATOM 738 O O . ALA A 1 91 ? 6.831 1.728 5.279 1.00 80.38 91 ALA A O 1
ATOM 739 N N . ASP A 1 92 ? 8.901 2.613 5.201 1.00 88.94 92 ASP A N 1
ATOM 740 C CA . ASP A 1 92 ? 9.246 2.337 6.594 1.00 88.94 92 ASP A CA 1
ATOM 741 C C . ASP A 1 92 ? 8.325 3.072 7.578 1.00 88.94 92 ASP A C 1
ATOM 743 O O . ASP A 1 92 ? 7.824 2.461 8.524 1.00 88.94 92 ASP A O 1
ATOM 747 N N . LEU A 1 93 ? 7.986 4.339 7.314 1.00 89.00 93 LEU A N 1
ATOM 748 C CA . LEU A 1 93 ? 7.011 5.082 8.115 1.00 89.00 93 LEU A CA 1
ATOM 749 C C . LEU A 1 93 ? 5.637 4.392 8.129 1.00 89.00 93 LEU A C 1
ATOM 751 O O . LEU A 1 93 ? 5.026 4.238 9.189 1.00 89.00 93 LEU A O 1
ATOM 755 N N . LEU A 1 94 ? 5.135 3.965 6.964 1.00 86.38 94 LEU A N 1
ATOM 756 C CA . LEU A 1 94 ? 3.826 3.312 6.860 1.00 86.38 94 LEU A CA 1
ATOM 757 C C . LEU A 1 94 ? 3.818 1.925 7.516 1.00 86.38 94 LEU A C 1
ATOM 759 O O . LEU A 1 94 ? 2.836 1.554 8.164 1.00 86.38 94 LEU A O 1
ATOM 763 N N . VAL A 1 95 ? 4.907 1.165 7.386 1.00 90.81 95 VAL A N 1
ATOM 764 C CA . VAL A 1 95 ? 5.078 -0.127 8.063 1.00 90.81 95 VAL A CA 1
ATOM 765 C C . VAL A 1 95 ? 5.175 0.065 9.575 1.00 90.81 95 VAL A C 1
ATOM 767 O O . VAL A 1 95 ? 4.496 -0.644 10.317 1.00 90.81 95 VAL A O 1
ATOM 770 N N . THR A 1 96 ? 5.948 1.047 10.039 1.00 92.56 96 THR A N 1
ATOM 771 C CA . THR A 1 96 ? 6.068 1.400 11.459 1.00 92.56 96 THR A CA 1
ATOM 772 C C . THR A 1 96 ? 4.718 1.797 12.042 1.00 92.56 96 THR A C 1
ATOM 774 O O . THR A 1 96 ? 4.336 1.298 13.096 1.00 92.56 96 THR A O 1
ATOM 777 N N . ALA A 1 97 ? 3.926 2.589 11.320 1.00 92.56 97 ALA A N 1
ATOM 778 C CA . ALA A 1 97 ? 2.575 2.939 11.739 1.00 92.56 97 ALA A CA 1
ATOM 779 C C . ALA A 1 97 ? 1.659 1.720 11.899 1.00 92.56 97 ALA A C 1
ATOM 781 O O . ALA A 1 97 ? 0.981 1.590 12.919 1.00 92.56 97 ALA A O 1
ATOM 782 N N . LYS A 1 98 ? 1.666 0.792 10.933 1.00 92.88 98 LYS A N 1
ATOM 783 C CA . LYS A 1 98 ? 0.916 -0.466 11.064 1.00 92.88 98 LYS A CA 1
ATOM 784 C C . LYS A 1 98 ? 1.401 -1.281 12.263 1.00 92.88 98 LYS A C 1
ATOM 786 O O . LYS A 1 98 ? 0.582 -1.769 13.034 1.00 92.88 98 LYS A O 1
ATOM 791 N N . ARG A 1 99 ? 2.719 -1.403 12.450 1.00 93.81 99 ARG A N 1
ATOM 792 C CA . ARG A 1 99 ? 3.318 -2.121 13.587 1.00 93.81 99 ARG A CA 1
ATOM 793 C C . ARG A 1 99 ? 2.894 -1.521 14.924 1.00 93.81 99 ARG A C 1
ATOM 795 O O . ARG A 1 99 ? 2.498 -2.282 15.798 1.00 93.81 99 ARG A O 1
ATOM 802 N N . ALA A 1 100 ? 2.918 -0.198 15.060 1.00 94.38 100 ALA A N 1
ATOM 803 C CA . ALA A 1 100 ? 2.484 0.491 16.270 1.00 94.38 100 ALA A CA 1
ATOM 804 C C . ALA A 1 100 ? 1.006 0.196 16.588 1.00 94.38 100 ALA A C 1
ATOM 806 O O . ALA A 1 100 ? 0.673 -0.078 17.740 1.00 94.38 100 ALA A O 1
ATOM 807 N N . ILE A 1 101 ? 0.133 0.169 15.569 1.00 94.50 101 ILE A N 1
ATOM 808 C CA . ILE A 1 101 ? -1.282 -0.209 15.731 1.00 94.50 101 ILE A CA 1
ATOM 809 C C . ILE A 1 101 ? -1.418 -1.636 16.276 1.00 94.50 101 ILE A C 1
ATOM 811 O O . ILE A 1 101 ? -2.130 -1.845 17.257 1.00 94.50 101 ILE A O 1
ATOM 815 N N . TYR A 1 102 ? -0.709 -2.603 15.690 1.00 93.69 102 TYR A N 1
ATOM 816 C CA . TYR A 1 102 ? -0.751 -3.994 16.152 1.00 93.69 102 TYR A CA 1
ATOM 817 C C . TYR A 1 102 ? -0.123 -4.197 17.536 1.00 93.69 102 TYR A C 1
ATOM 819 O O . TYR A 1 102 ? -0.572 -5.057 18.288 1.00 93.69 102 TYR A O 1
ATOM 827 N N . LEU A 1 103 ? 0.922 -3.436 17.871 1.00 94.44 103 LEU A N 1
ATOM 828 C CA . LEU A 1 103 ? 1.664 -3.585 19.122 1.00 94.44 103 LEU A CA 1
ATOM 829 C C . LEU A 1 103 ? 0.892 -3.034 20.324 1.00 94.44 103 LEU A C 1
ATOM 831 O O . LEU A 1 103 ? 0.841 -3.674 21.374 1.00 94.44 103 LEU A O 1
ATOM 835 N N . HIS A 1 104 ? 0.329 -1.832 20.189 1.00 93.06 104 HIS A N 1
ATOM 836 C CA . HIS A 1 104 ? -0.318 -1.138 21.306 1.00 93.06 104 HIS A CA 1
ATOM 837 C C . HIS A 1 104 ? -1.805 -1.455 21.427 1.00 93.06 104 HIS A C 1
ATOM 839 O O . HIS A 1 104 ? -2.352 -1.365 22.528 1.00 93.06 104 HIS A O 1
ATOM 845 N N . GLY A 1 105 ? -2.447 -1.846 20.325 1.00 87.94 105 GLY A N 1
ATOM 846 C CA . GLY A 1 105 ? -3.882 -2.090 20.273 1.00 87.94 105 GLY A CA 1
ATOM 847 C C . GLY A 1 105 ? -4.715 -0.806 20.282 1.00 87.94 105 GLY A C 1
ATOM 848 O O . GLY A 1 105 ? -4.206 0.308 20.438 1.00 87.94 105 GLY A O 1
ATOM 849 N N . THR A 1 106 ? -6.028 -0.952 20.116 1.00 87.62 106 THR A N 1
ATOM 850 C CA . THR A 1 106 ? -6.945 0.193 19.959 1.00 87.62 106 THR A CA 1
ATOM 851 C C . THR A 1 106 ? -7.143 0.998 21.250 1.00 87.62 106 THR A C 1
ATOM 853 O O . THR A 1 106 ? -7.320 2.216 21.201 1.00 87.62 106 THR A O 1
ATOM 856 N N . GLU A 1 107 ? -7.019 0.358 22.417 1.00 84.38 107 GLU A N 1
ATOM 857 C CA . GLU A 1 107 ? -7.183 1.002 23.730 1.00 84.38 107 GLU A CA 1
ATOM 858 C C . GLU A 1 107 ? -6.045 1.975 24.075 1.00 84.38 107 GLU A C 1
ATOM 860 O O . GLU A 1 107 ? -6.249 2.967 24.779 1.00 84.38 107 GLU A O 1
ATOM 865 N N . LYS A 1 108 ? -4.833 1.723 23.564 1.00 89.19 108 LYS A N 1
ATOM 866 C CA . LYS A 1 108 ? -3.631 2.522 23.850 1.00 89.19 108 LYS A CA 1
ATOM 867 C C . LYS A 1 108 ? -3.254 3.417 22.676 1.00 89.19 108 LYS A C 1
ATOM 869 O O . LYS A 1 108 ? -2.075 3.625 22.401 1.00 89.19 108 LYS A O 1
ATOM 874 N N . TYR A 1 109 ? -4.245 4.012 22.011 1.00 87.50 109 TYR A N 1
ATOM 875 C CA . TYR A 1 109 ? -4.003 4.844 20.829 1.00 87.50 109 TYR A CA 1
ATOM 876 C C . TYR A 1 109 ? -3.012 6.000 21.072 1.00 87.50 109 TYR A C 1
ATOM 878 O O . TYR A 1 109 ? -2.279 6.380 20.166 1.00 87.50 109 TYR A O 1
ATOM 886 N N . ARG A 1 110 ? -2.925 6.534 22.301 1.00 90.75 110 ARG A N 1
ATOM 887 C CA . ARG A 1 110 ? -1.924 7.558 22.655 1.00 90.75 110 ARG A CA 1
ATOM 888 C C . ARG A 1 110 ? -0.488 7.049 22.520 1.00 90.75 110 ARG A C 1
ATOM 890 O O . ARG A 1 110 ? 0.362 7.800 22.064 1.00 90.75 110 ARG A O 1
ATOM 897 N N . ALA A 1 111 ? -0.233 5.782 22.848 1.00 92.56 111 ALA A N 1
ATOM 898 C CA . ALA A 1 111 ? 1.078 5.166 22.659 1.00 92.56 111 ALA A CA 1
ATOM 899 C C . ALA A 1 111 ? 1.420 5.020 21.166 1.00 92.56 111 ALA A C 1
ATOM 901 O O . ALA A 1 111 ? 2.559 5.269 20.782 1.00 92.56 111 ALA A O 1
ATOM 902 N N . ILE A 1 112 ? 0.421 4.722 20.318 1.00 92.62 112 ILE A N 1
ATOM 903 C CA . ILE A 1 112 ? 0.572 4.732 18.851 1.00 92.62 112 ILE A CA 1
ATOM 904 C C . ILE A 1 112 ? 0.974 6.134 18.374 1.00 92.62 112 ILE A C 1
ATOM 906 O O . ILE A 1 112 ? 1.920 6.272 17.599 1.00 92.62 112 ILE A O 1
ATOM 910 N N . CYS A 1 113 ? 0.280 7.174 18.853 1.00 92.12 113 CYS A N 1
ATOM 911 C CA . CYS A 1 113 ? 0.597 8.558 18.503 1.00 92.12 113 CYS A CA 1
ATOM 912 C C . CYS A 1 113 ? 2.022 8.938 18.918 1.00 92.12 113 CYS A C 1
ATOM 914 O O . CYS A 1 113 ? 2.772 9.462 18.102 1.00 92.12 113 CYS A O 1
ATOM 916 N N . GLU A 1 114 ? 2.412 8.632 20.157 1.00 93.00 114 GLU A N 1
ATOM 917 C CA . GLU A 1 114 ? 3.749 8.939 20.666 1.00 93.00 114 GLU A CA 1
ATOM 918 C C . GLU A 1 114 ? 4.860 8.212 19.901 1.00 93.00 114 GLU A C 1
ATOM 920 O O . GLU A 1 114 ? 5.902 8.808 19.632 1.00 93.00 114 GLU A O 1
ATOM 925 N N . GLU A 1 115 ? 4.672 6.933 19.567 1.00 93.00 115 GLU A N 1
ATOM 926 C CA . GLU A 1 115 ? 5.647 6.162 18.788 1.00 93.00 115 GLU A CA 1
ATOM 927 C C . GLU A 1 115 ? 5.829 6.762 17.392 1.00 93.00 115 GLU A C 1
ATOM 929 O O . GLU A 1 115 ? 6.957 6.965 16.943 1.00 93.00 115 GLU A O 1
ATOM 934 N N . LEU A 1 116 ? 4.725 7.134 16.741 1.00 91.50 116 LEU A N 1
ATOM 935 C CA . LEU A 1 116 ? 4.764 7.789 15.440 1.00 91.50 116 LEU A CA 1
ATOM 936 C C . LEU A 1 116 ? 5.387 9.179 15.498 1.00 91.50 116 LEU A C 1
ATOM 938 O O . LEU A 1 116 ? 6.175 9.525 14.626 1.00 91.50 116 LEU A O 1
ATOM 942 N N . GLU A 1 117 ? 5.091 9.983 16.514 1.00 90.69 117 GLU A N 1
ATOM 943 C CA . GLU A 1 117 ? 5.714 11.297 16.677 1.00 90.69 117 GLU A CA 1
ATOM 944 C C . GLU A 1 117 ? 7.234 11.182 16.847 1.00 90.69 117 GLU A C 1
ATOM 946 O O . GLU A 1 117 ? 7.977 11.917 16.183 1.00 90.69 117 GLU A O 1
ATOM 951 N N . LYS A 1 118 ? 7.676 10.209 17.658 1.00 90.31 118 LYS A N 1
ATOM 952 C CA . LYS A 1 118 ? 9.086 9.882 17.925 1.00 90.31 118 LYS A CA 1
ATOM 953 C C . LYS A 1 118 ? 9.784 9.183 16.758 1.00 90.31 118 LYS A C 1
ATOM 955 O O . LYS A 1 118 ? 11.007 9.068 16.796 1.00 90.31 118 LYS A O 1
ATOM 960 N N . TYR A 1 119 ? 9.054 8.745 15.731 1.00 89.00 119 TYR A N 1
ATOM 961 C CA . TYR A 1 119 ? 9.657 8.160 14.541 1.00 89.00 119 TYR A CA 1
ATOM 962 C C . TYR A 1 119 ? 10.597 9.166 13.872 1.00 89.00 119 TYR A C 1
ATOM 964 O O . TYR A 1 119 ? 10.191 10.259 13.439 1.00 89.00 119 TYR A O 1
ATOM 972 N N . ILE A 1 120 ? 11.856 8.752 13.785 1.00 84.25 120 ILE A N 1
ATOM 973 C CA . ILE A 1 120 ? 12.925 9.412 13.054 1.00 84.25 120 ILE A CA 1
ATOM 974 C C . ILE A 1 120 ? 13.380 8.394 12.011 1.00 84.25 120 ILE A C 1
ATOM 976 O O . ILE A 1 120 ? 13.781 7.299 12.407 1.00 84.25 120 ILE A O 1
ATOM 980 N N . PRO A 1 121 ? 13.317 8.721 10.710 1.00 79.06 121 PRO A N 1
ATOM 981 C CA . PRO A 1 121 ? 13.818 7.817 9.690 1.00 79.06 121 PRO A CA 1
ATOM 982 C C . PRO A 1 121 ? 15.302 7.563 9.939 1.00 79.06 121 PRO A C 1
ATOM 984 O O . PRO A 1 121 ? 16.073 8.509 10.155 1.00 79.06 121 PRO A O 1
ATOM 987 N N . GLU A 1 122 ? 15.710 6.296 9.912 1.00 72.88 122 GLU A N 1
ATOM 988 C CA . GLU A 1 122 ? 17.130 5.981 9.894 1.00 72.88 122 GLU A CA 1
ATOM 989 C C . GLU A 1 122 ? 17.739 6.664 8.667 1.00 72.88 122 GLU A C 1
ATOM 991 O O . GLU A 1 122 ? 17.261 6.512 7.543 1.00 72.88 122 GLU A O 1
ATOM 996 N N . LYS A 1 123 ? 18.775 7.480 8.884 1.00 62.12 123 LYS A N 1
ATOM 997 C CA . LYS A 1 123 ? 19.565 8.050 7.792 1.00 62.12 123 LYS A CA 1
ATOM 998 C C . LYS A 1 123 ? 20.391 6.909 7.218 1.00 62.12 123 LYS A C 1
ATOM 1000 O O . LYS A 1 123 ? 21.544 6.719 7.600 1.00 62.12 123 LYS A O 1
ATOM 1005 N N . THR A 1 124 ? 19.762 6.096 6.382 1.00 54.31 124 THR A N 1
ATOM 1006 C CA . THR A 1 124 ? 20.406 4.969 5.727 1.00 54.31 124 THR A CA 1
ATOM 1007 C C . THR A 1 124 ? 21.609 5.466 4.930 1.00 54.31 124 THR A C 1
ATOM 1009 O O . THR A 1 124 ? 21.705 6.626 4.516 1.00 54.31 124 THR A O 1
ATOM 1012 N N . SER A 1 125 ? 22.587 4.582 4.772 1.00 52.62 125 SER A N 1
ATOM 1013 C CA . SER A 1 125 ? 23.920 4.768 4.184 1.00 52.62 125 SER A CA 1
ATOM 1014 C C . SER A 1 125 ? 23.931 5.192 2.699 1.00 52.62 125 SER A C 1
ATOM 1016 O O . SER A 1 125 ? 24.934 5.035 2.004 1.00 52.62 125 SER A O 1
ATOM 1018 N N . HIS A 1 126 ? 22.834 5.766 2.205 1.00 57.62 126 HIS A N 1
ATOM 1019 C CA . HIS A 1 126 ? 22.541 6.064 0.807 1.00 57.62 126 HIS A CA 1
ATOM 1020 C C . HIS A 1 126 ? 22.867 7.498 0.379 1.00 57.62 126 HIS A C 1
ATOM 1022 O O . HIS A 1 126 ? 22.723 7.825 -0.791 1.00 57.62 126 HIS A O 1
ATOM 1028 N N . PHE A 1 127 ? 23.385 8.347 1.274 1.00 64.69 127 PHE A N 1
ATOM 1029 C CA . PHE A 1 127 ? 23.981 9.632 0.873 1.00 64.69 127 PHE A CA 1
ATOM 1030 C C . PHE A 1 127 ? 25.316 9.463 0.125 1.00 64.69 127 PHE A C 1
ATOM 1032 O O . PHE A 1 127 ? 25.865 10.436 -0.393 1.00 64.69 127 PHE A O 1
ATOM 1039 N N . ALA A 1 128 ? 25.846 8.236 0.062 1.00 65.50 128 ALA A N 1
ATOM 1040 C CA . ALA A 1 128 ? 27.037 7.915 -0.708 1.00 65.50 128 ALA A CA 1
ATOM 1041 C C . ALA A 1 128 ? 26.821 8.256 -2.195 1.00 65.50 128 ALA A C 1
ATOM 1043 O O . ALA A 1 128 ? 25.949 7.693 -2.850 1.00 65.50 128 ALA A O 1
ATOM 1044 N N . GLY A 1 129 ? 27.622 9.189 -2.718 1.00 71.31 129 GLY A N 1
ATOM 1045 C CA . GLY A 1 129 ? 27.531 9.659 -4.106 1.00 71.31 129 GLY A CA 1
ATOM 1046 C C . GLY A 1 129 ? 26.786 10.983 -4.299 1.00 71.31 129 GLY A C 1
ATOM 1047 O O . GLY A 1 129 ? 26.740 11.476 -5.423 1.00 71.31 129 GLY A O 1
ATOM 1048 N N . LEU A 1 130 ? 26.250 11.584 -3.230 1.00 80.44 130 LEU A N 1
ATOM 1049 C CA . LEU A 1 130 ? 25.705 12.943 -3.253 1.00 80.44 130 LEU A CA 1
ATOM 1050 C C . LEU A 1 130 ? 26.755 13.968 -2.812 1.00 80.44 130 LEU A C 1
ATOM 1052 O O . LEU A 1 130 ? 27.593 13.693 -1.954 1.00 80.44 130 LEU A O 1
ATOM 1056 N N . THR A 1 131 ? 26.681 15.173 -3.371 1.00 85.69 131 THR A N 1
ATOM 1057 C CA . THR A 1 131 ? 27.400 16.333 -2.825 1.00 85.69 131 THR A CA 1
ATOM 1058 C C . THR A 1 131 ? 26.794 16.768 -1.487 1.00 85.69 131 THR A C 1
ATOM 1060 O O . THR A 1 131 ? 25.616 16.518 -1.227 1.00 85.69 131 THR A O 1
ATOM 1063 N N . ASP A 1 132 ? 27.551 17.492 -0.657 1.00 84.38 132 ASP A N 1
ATOM 1064 C CA . ASP A 1 132 ? 27.052 18.010 0.630 1.00 84.38 132 ASP A CA 1
ATOM 1065 C C . ASP A 1 132 ? 25.768 18.841 0.465 1.00 84.38 132 ASP A C 1
ATOM 1067 O O . ASP A 1 132 ? 24.842 18.758 1.273 1.00 84.38 132 ASP A O 1
ATOM 1071 N N . SER A 1 133 ? 25.679 19.604 -0.631 1.00 85.00 133 SER A N 1
ATOM 1072 C CA . SER A 1 133 ? 24.493 20.394 -0.963 1.00 85.00 133 SER A CA 1
ATOM 1073 C C . SER A 1 133 ? 23.283 19.522 -1.314 1.00 85.00 133 SER A C 1
ATOM 1075 O O . SER A 1 133 ? 22.169 19.831 -0.895 1.00 85.00 133 SER A O 1
ATOM 1077 N N . GLU A 1 134 ? 23.469 18.448 -2.085 1.00 81.44 134 GLU A N 1
ATOM 1078 C CA . GLU A 1 134 ? 22.393 17.508 -2.425 1.00 81.44 134 GLU A CA 1
ATOM 1079 C C . GLU A 1 134 ? 21.956 16.680 -1.212 1.00 81.44 134 GLU A C 1
ATOM 1081 O O . GLU A 1 134 ? 20.764 16.427 -1.039 1.00 81.44 134 GLU A O 1
ATOM 1086 N N . ALA A 1 135 ? 22.896 16.299 -0.345 1.00 84.69 135 ALA A N 1
ATOM 1087 C CA . ALA A 1 135 ? 22.610 15.589 0.895 1.00 84.69 135 ALA A CA 1
ATOM 1088 C C . ALA A 1 135 ? 21.798 16.454 1.875 1.00 84.69 135 ALA A C 1
ATOM 1090 O O . ALA A 1 135 ? 20.836 15.974 2.486 1.00 84.69 135 ALA A O 1
ATOM 1091 N N . ALA A 1 136 ? 22.138 17.742 1.991 1.00 84.81 136 ALA A N 1
ATOM 1092 C CA . ALA A 1 136 ? 21.377 18.696 2.792 1.00 84.81 136 ALA A CA 1
ATOM 1093 C C . ALA A 1 136 ? 19.957 18.905 2.237 1.00 84.81 136 ALA A C 1
ATOM 1095 O O . ALA A 1 136 ? 18.986 18.887 2.998 1.00 84.81 136 ALA A O 1
ATOM 1096 N N . ASP A 1 137 ? 19.812 19.044 0.915 1.00 79.75 137 ASP A N 1
ATOM 1097 C CA . ASP A 1 137 ? 18.499 19.182 0.279 1.00 79.75 137 ASP A CA 1
ATOM 1098 C C . ASP A 1 137 ? 17.631 17.924 0.441 1.00 79.75 137 ASP A C 1
ATOM 1100 O O . ASP A 1 137 ? 16.453 18.025 0.790 1.00 79.75 137 ASP A O 1
ATOM 1104 N N . LEU A 1 138 ? 18.209 16.733 0.257 1.00 79.56 138 LEU A N 1
ATOM 1105 C CA . LEU A 1 138 ? 17.512 15.466 0.474 1.00 79.56 138 LEU A CA 1
ATOM 1106 C C . LEU A 1 138 ? 17.087 15.295 1.938 1.00 79.56 138 LEU A C 1
ATOM 1108 O O . LEU A 1 138 ? 15.950 14.905 2.191 1.00 79.56 138 LEU A O 1
ATOM 1112 N N . SER A 1 139 ? 17.941 15.655 2.900 1.00 83.88 139 SER A N 1
ATOM 1113 C CA . SER A 1 139 ? 17.584 15.617 4.328 1.00 83.88 139 SER A CA 1
ATOM 1114 C C . SER A 1 139 ? 16.370 16.499 4.626 1.00 83.88 139 SER A C 1
ATOM 1116 O O . SER A 1 139 ? 15.416 16.055 5.261 1.00 83.88 139 SER A O 1
ATOM 1118 N N . ARG A 1 140 ? 16.351 17.720 4.080 1.00 80.88 140 ARG A N 1
ATOM 1119 C CA . ARG A 1 140 ? 15.208 18.634 4.195 1.00 80.88 140 ARG A CA 1
ATOM 1120 C C . ARG A 1 140 ? 13.941 18.054 3.556 1.00 80.88 140 ARG A C 1
ATOM 1122 O O . ARG A 1 140 ? 12.861 18.163 4.130 1.00 80.88 140 ARG A O 1
ATOM 1129 N N . LYS A 1 141 ? 14.048 17.426 2.379 1.00 75.25 141 LYS A N 1
ATOM 1130 C CA . LYS A 1 141 ? 12.917 16.748 1.714 1.00 75.25 141 LYS A CA 1
ATOM 1131 C C . LYS A 1 141 ? 12.369 15.593 2.556 1.00 75.25 141 LYS A C 1
ATOM 1133 O O . LYS A 1 141 ? 11.153 15.478 2.682 1.00 75.25 141 LYS A O 1
ATOM 1138 N N . VAL A 1 142 ? 13.245 14.784 3.152 1.00 81.50 142 VAL A N 1
ATOM 1139 C CA . VAL A 1 142 ? 12.883 13.680 4.056 1.00 81.50 142 VAL A CA 1
ATOM 1140 C C . VAL A 1 142 ? 12.130 14.201 5.281 1.00 81.50 142 VAL A C 1
ATOM 1142 O O . VAL A 1 142 ? 11.077 13.669 5.620 1.00 81.50 142 VAL A O 1
ATOM 1145 N N . GLU A 1 143 ? 12.605 15.276 5.913 1.00 84.31 143 GLU A N 1
ATOM 1146 C CA . GLU A 1 143 ? 11.925 15.894 7.061 1.00 84.31 143 GLU A CA 1
ATOM 1147 C C . GLU A 1 143 ? 10.520 16.406 6.701 1.00 84.31 143 GLU A C 1
ATOM 1149 O O . GLU A 1 143 ? 9.550 16.168 7.432 1.00 84.31 143 GLU A O 1
ATOM 1154 N N . ILE A 1 144 ? 10.385 17.064 5.545 1.00 75.75 144 ILE A N 1
ATOM 1155 C CA . ILE A 1 144 ? 9.092 17.541 5.035 1.00 75.75 144 ILE A CA 1
ATOM 1156 C C . ILE A 1 144 ? 8.152 16.358 4.762 1.00 75.75 144 ILE A C 1
ATOM 1158 O O . ILE A 1 144 ? 7.006 16.373 5.209 1.00 75.75 144 ILE A O 1
ATOM 1162 N N . LEU A 1 145 ? 8.631 15.320 4.072 1.00 75.75 145 LEU A N 1
ATOM 1163 C CA . LEU A 1 145 ? 7.841 14.129 3.757 1.00 75.75 145 LEU A CA 1
ATOM 1164 C C . LEU A 1 145 ? 7.362 13.422 5.032 1.00 75.75 145 LEU A C 1
ATOM 1166 O O . LEU A 1 145 ? 6.169 13.161 5.182 1.00 75.75 145 LEU A O 1
ATOM 1170 N N . CYS A 1 146 ? 8.269 13.174 5.978 1.00 82.38 146 CYS A N 1
ATOM 1171 C CA . CYS A 1 146 ? 7.951 12.530 7.249 1.00 82.38 146 CYS A CA 1
ATOM 1172 C C . CYS A 1 146 ? 6.936 13.329 8.062 1.00 82.38 146 CYS A C 1
ATOM 1174 O O . CYS A 1 146 ? 5.980 12.756 8.578 1.00 82.38 146 CYS A O 1
ATOM 1176 N N . SER A 1 147 ? 7.123 14.644 8.200 1.00 82.50 147 SER A N 1
ATOM 1177 C CA . SER A 1 147 ? 6.190 15.478 8.968 1.00 82.50 147 SER A CA 1
ATOM 1178 C C . SER A 1 147 ? 4.792 15.488 8.346 1.00 82.50 147 SER A C 1
ATOM 1180 O O . SER A 1 147 ? 3.802 15.303 9.058 1.00 82.50 147 SER A O 1
ATOM 1182 N N . PHE A 1 148 ? 4.708 15.608 7.019 1.00 78.00 148 PHE A N 1
ATOM 1183 C CA . PHE A 1 148 ? 3.450 15.558 6.281 1.00 78.00 148 PHE A CA 1
ATOM 1184 C C . PHE A 1 148 ? 2.730 14.212 6.437 1.00 78.00 148 PHE A C 1
ATOM 1186 O O . PHE A 1 148 ? 1.527 14.167 6.713 1.00 78.00 148 PHE A O 1
ATOM 1193 N N . GLU A 1 149 ? 3.451 13.104 6.271 1.00 80.94 149 GLU A N 1
ATOM 1194 C CA . GLU A 1 149 ? 2.853 11.773 6.333 1.00 80.94 149 GLU A CA 1
ATOM 1195 C C . GLU A 1 149 ? 2.453 11.377 7.752 1.00 80.94 149 GLU A C 1
ATOM 1197 O O . GLU A 1 149 ? 1.328 10.909 7.943 1.00 80.94 149 GLU A O 1
ATOM 1202 N N . LYS A 1 150 ? 3.288 11.675 8.758 1.00 89.75 150 LYS A N 1
ATOM 1203 C CA . LYS A 1 150 ? 2.942 11.484 10.175 1.00 89.75 150 LYS A CA 1
ATOM 1204 C C . LYS A 1 150 ? 1.637 12.188 10.528 1.00 89.75 150 LYS A C 1
ATOM 1206 O O . LYS A 1 150 ? 0.721 11.552 11.044 1.00 89.75 150 LYS A O 1
ATOM 1211 N N . ALA A 1 151 ? 1.515 13.472 10.188 1.00 87.81 151 ALA A N 1
ATOM 1212 C CA . ALA A 1 151 ? 0.316 14.250 10.487 1.00 87.81 151 ALA A CA 1
ATOM 1213 C C . ALA A 1 151 ? -0.951 13.630 9.872 1.00 87.81 151 ALA A C 1
ATOM 1215 O O . ALA A 1 151 ? -1.992 13.552 10.525 1.00 87.81 151 ALA A O 1
ATOM 1216 N N . ARG A 1 152 ? -0.871 13.135 8.630 1.00 83.31 152 ARG A N 1
ATOM 1217 C CA . ARG A 1 152 ? -2.027 12.530 7.949 1.00 83.31 152 ARG A CA 1
ATOM 1218 C C . ARG A 1 152 ? -2.385 11.146 8.486 1.00 83.31 152 ARG A C 1
ATOM 1220 O O . ARG A 1 152 ? -3.574 10.860 8.612 1.00 83.31 152 ARG A O 1
ATOM 1227 N N . VAL A 1 153 ? -1.397 10.313 8.816 1.00 87.44 153 VAL A N 1
ATOM 1228 C CA . VAL A 1 153 ? -1.638 9.012 9.461 1.00 87.44 153 VAL A CA 1
ATOM 1229 C C . VAL A 1 153 ? -2.309 9.218 10.819 1.00 87.44 153 VAL A C 1
ATOM 1231 O O . VAL A 1 153 ? -3.322 8.579 11.093 1.00 87.44 153 VAL A O 1
ATOM 1234 N N . LEU A 1 154 ? -1.813 10.158 11.629 1.00 91.75 154 LEU A N 1
ATOM 1235 C CA . LEU A 1 154 ? -2.381 10.473 12.942 1.00 91.75 154 LEU A CA 1
ATOM 1236 C C . LEU A 1 154 ? -3.804 11.035 12.847 1.00 91.75 154 LEU A C 1
ATOM 1238 O O . LEU A 1 154 ? -4.681 10.577 13.577 1.00 91.75 154 LEU A O 1
ATOM 1242 N N . SER A 1 155 ? -4.054 11.975 11.925 1.00 88.44 155 SER A N 1
ATOM 1243 C CA . SER A 1 155 ? -5.404 12.510 11.677 1.00 88.44 155 SER A CA 1
ATOM 1244 C C . SER A 1 155 ? -6.375 11.383 11.351 1.00 88.44 155 SER A C 1
ATOM 1246 O O . SER A 1 155 ? -7.427 11.248 11.973 1.00 88.44 155 SER A O 1
ATOM 1248 N N . ARG A 1 156 ? -5.991 10.507 10.420 1.00 85.00 156 ARG A N 1
ATOM 1249 C CA . ARG A 1 156 ? -6.872 9.429 9.989 1.00 85.00 156 ARG A CA 1
ATOM 1250 C C . ARG A 1 156 ? -7.077 8.366 11.056 1.00 85.00 156 ARG A C 1
ATOM 1252 O O . ARG A 1 156 ? -8.188 7.866 11.184 1.00 85.00 156 ARG A O 1
ATOM 1259 N N . LEU A 1 157 ? -6.045 8.038 11.831 1.00 90.44 157 LEU A N 1
ATOM 1260 C CA . LEU A 1 157 ? -6.166 7.135 12.974 1.00 90.44 157 LEU A CA 1
ATOM 1261 C C . LEU A 1 157 ? -7.262 7.635 13.927 1.00 90.44 157 LEU A C 1
ATOM 1263 O O . LEU A 1 157 ? -8.148 6.872 14.310 1.00 90.44 157 LEU A O 1
ATOM 1267 N N . GLN A 1 158 ? -7.245 8.932 14.250 1.00 88.44 158 GLN A N 1
ATOM 1268 C CA . GLN A 1 158 ? -8.255 9.556 15.105 1.00 88.44 158 GLN A CA 1
ATOM 1269 C C . GLN A 1 158 ? -9.646 9.562 14.457 1.00 88.44 158 GLN A C 1
ATOM 1271 O O . GLN A 1 158 ? -10.633 9.256 15.128 1.00 88.44 158 GLN A O 1
ATOM 1276 N N . GLU A 1 159 ? -9.742 9.860 13.159 1.00 83.94 159 GLU A N 1
ATOM 1277 C CA . GLU A 1 159 ? -11.007 9.822 12.412 1.00 83.94 159 GLU A CA 1
ATOM 1278 C C . GLU A 1 159 ? -11.632 8.420 12.415 1.00 83.94 159 GLU A C 1
ATOM 1280 O O . GLU A 1 159 ? -12.835 8.277 12.640 1.00 83.94 159 GLU A O 1
ATOM 1285 N N . VAL A 1 160 ? -10.822 7.381 12.187 1.00 84.44 160 VAL A N 1
ATOM 1286 C CA . VAL A 1 160 ? -11.267 5.982 12.155 1.00 84.44 160 VAL A CA 1
ATOM 1287 C C . VAL A 1 160 ? -11.717 5.531 13.544 1.00 84.44 160 VAL A C 1
ATOM 1289 O O . VAL A 1 160 ? -12.809 4.979 13.658 1.00 84.44 160 VAL A O 1
ATOM 1292 N N . LEU A 1 161 ? -10.941 5.815 14.596 1.00 86.50 161 LEU A N 1
ATOM 1293 C CA . LEU A 1 161 ? -11.317 5.495 15.981 1.00 86.50 161 LEU A CA 1
ATOM 1294 C C . LEU A 1 161 ? -12.603 6.215 16.413 1.00 86.50 161 LEU A C 1
ATOM 1296 O O . LEU A 1 161 ? -13.469 5.610 17.040 1.00 86.50 161 LEU A O 1
ATOM 1300 N N . THR A 1 162 ? -12.761 7.488 16.035 1.00 84.56 162 THR A N 1
ATOM 1301 C CA . THR A 1 162 ? -13.977 8.267 16.330 1.00 84.56 162 THR A CA 1
ATOM 1302 C C . THR A 1 162 ? -15.192 7.698 15.601 1.00 84.56 162 THR A C 1
ATOM 1304 O O . THR A 1 162 ? -16.293 7.667 16.148 1.00 84.56 162 THR A O 1
ATOM 1307 N N . ARG A 1 163 ? -15.007 7.239 14.358 1.00 81.75 163 ARG A N 1
ATOM 1308 C CA . ARG A 1 163 ? -16.087 6.678 13.541 1.00 81.75 163 ARG A CA 1
ATOM 1309 C C . ARG A 1 163 ? -16.479 5.262 13.966 1.00 81.75 163 ARG A C 1
ATOM 1311 O O . ARG A 1 163 ? -17.653 4.917 13.859 1.00 81.75 163 ARG A O 1
ATOM 1318 N N . TYR A 1 164 ? -15.525 4.454 14.429 1.00 83.50 164 TYR A N 1
ATOM 1319 C CA . TYR A 1 164 ? -15.723 3.038 14.743 1.00 83.50 164 TYR A CA 1
ATOM 1320 C C . TYR A 1 164 ? -15.214 2.694 16.159 1.00 83.50 164 TYR A C 1
ATOM 1322 O O . TYR A 1 164 ? -14.107 2.177 16.303 1.00 83.50 164 TYR A O 1
ATOM 1330 N N . PRO A 1 165 ? -16.026 2.910 17.213 1.00 81.06 165 PRO A N 1
ATOM 1331 C CA . PRO A 1 165 ? -15.590 2.748 18.608 1.00 81.06 165 PRO A CA 1
ATOM 1332 C C . PRO A 1 165 ? -15.163 1.330 19.021 1.00 81.06 165 PRO A C 1
ATOM 1334 O O . PRO A 1 165 ? -14.433 1.177 19.993 1.00 81.06 165 PRO A O 1
ATOM 1337 N N . TYR A 1 166 ? -15.620 0.297 18.305 1.00 85.81 166 TYR A N 1
ATOM 1338 C CA . TYR A 1 166 ? -15.340 -1.120 18.598 1.00 85.81 166 TYR A CA 1
ATOM 1339 C C . TYR A 1 166 ? -14.474 -1.785 17.520 1.00 85.81 166 TYR A C 1
ATOM 1341 O O . TYR A 1 166 ? -14.557 -2.993 17.301 1.00 85.81 166 TYR A O 1
ATOM 1349 N N . ILE A 1 167 ? -13.703 -0.989 16.777 1.00 88.75 167 ILE A N 1
ATOM 1350 C CA . ILE A 1 167 ? -12.841 -1.493 15.710 1.00 88.75 167 ILE A CA 1
ATOM 1351 C C . ILE A 1 167 ? -11.714 -2.369 16.274 1.00 88.75 167 ILE A C 1
ATOM 1353 O O . ILE A 1 167 ? -11.112 -2.035 17.291 1.00 88.75 167 ILE A O 1
ATOM 1357 N N . GLY A 1 168 ? -11.424 -3.484 15.601 1.00 87.31 168 GLY A N 1
ATOM 1358 C CA .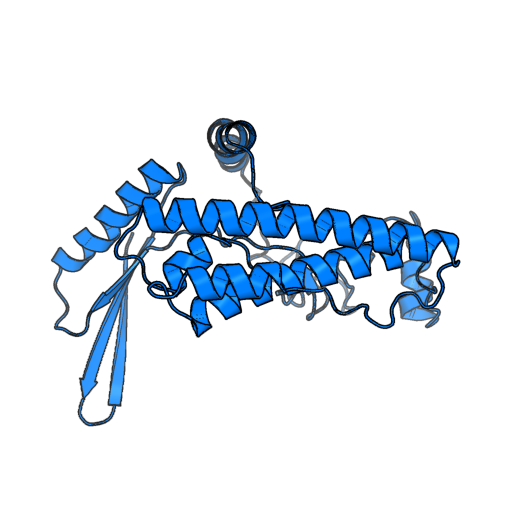 GLY A 1 168 ? -10.239 -4.300 15.882 1.00 87.31 168 GLY A CA 1
ATOM 1359 C C . GLY A 1 168 ? -8.974 -3.714 15.250 1.00 87.31 168 GLY A C 1
ATOM 1360 O O . GLY A 1 168 ? -9.045 -2.910 14.320 1.00 87.31 168 GLY A O 1
ATOM 1361 N N . GLU A 1 169 ? -7.806 -4.146 15.712 1.00 90.69 169 GLU A N 1
ATOM 1362 C CA . GLU A 1 169 ? -6.495 -3.616 15.316 1.00 90.69 169 GLU A CA 1
ATOM 1363 C C . GLU A 1 169 ? -6.225 -3.762 13.818 1.00 90.69 169 GLU A C 1
ATOM 1365 O O . GLU A 1 169 ? -5.764 -2.818 13.182 1.00 90.69 169 GLU A O 1
ATOM 1370 N N . ASP A 1 170 ? -6.556 -4.917 13.237 1.00 87.56 170 ASP A N 1
ATOM 1371 C CA . ASP A 1 170 ? -6.380 -5.165 11.801 1.00 87.56 170 ASP A CA 1
ATOM 1372 C C . ASP A 1 170 ? -7.259 -4.239 10.953 1.00 87.56 170 ASP A C 1
ATOM 1374 O O . ASP A 1 170 ? -6.789 -3.588 10.020 1.00 87.56 170 ASP A O 1
ATOM 1378 N N . SER A 1 171 ? -8.529 -4.090 11.335 1.00 83.06 171 SER A N 1
ATOM 1379 C CA . SER A 1 171 ? -9.439 -3.155 10.672 1.00 83.06 171 SER A CA 1
ATOM 1380 C C . SER A 1 171 ? -8.971 -1.709 10.834 1.00 83.06 171 SER A C 1
ATOM 1382 O O . SER A 1 171 ? -9.056 -0.929 9.887 1.00 83.06 171 SER A O 1
ATOM 1384 N N . LEU A 1 172 ? -8.429 -1.341 11.999 1.00 89.56 172 LEU A N 1
ATOM 1385 C CA . LEU A 1 172 ? -7.863 -0.017 12.240 1.00 89.56 172 LEU A CA 1
ATOM 1386 C C . LEU A 1 172 ? -6.633 0.227 11.360 1.00 89.56 172 LEU A C 1
ATOM 1388 O O . LEU A 1 172 ? -6.549 1.274 10.716 1.00 89.56 172 LEU A O 1
ATOM 1392 N N . ALA A 1 173 ? -5.714 -0.737 11.280 1.00 89.19 173 ALA A N 1
ATOM 1393 C CA . ALA A 1 173 ? -4.526 -0.668 10.435 1.00 89.19 173 ALA A CA 1
ATOM 1394 C C . ALA A 1 173 ? -4.897 -0.554 8.952 1.00 89.19 173 ALA A C 1
ATOM 1396 O O . ALA A 1 173 ? -4.357 0.303 8.253 1.00 89.19 173 ALA A O 1
ATOM 1397 N N . ASN A 1 174 ? -5.862 -1.349 8.487 1.00 85.69 174 ASN A N 1
ATOM 1398 C CA . ASN A 1 174 ? -6.317 -1.340 7.100 1.00 85.69 174 ASN A CA 1
ATOM 1399 C C . ASN A 1 174 ? -7.117 -0.080 6.749 1.00 85.69 174 ASN A C 1
ATOM 1401 O O . ASN A 1 174 ? -6.915 0.480 5.680 1.00 85.69 174 ASN A O 1
ATOM 1405 N N . LEU A 1 175 ? -7.985 0.434 7.623 1.00 82.75 175 LEU A N 1
ATOM 1406 C CA . LEU A 1 175 ? -8.729 1.668 7.333 1.00 82.75 175 LEU A CA 1
ATOM 1407 C C . LEU A 1 175 ? -7.855 2.923 7.443 1.00 82.75 175 LEU A C 1
ATOM 1409 O O . LEU A 1 175 ? -8.060 3.880 6.685 1.00 82.75 175 LEU A O 1
ATOM 1413 N N . THR A 1 176 ? -6.871 2.917 8.347 1.00 85.94 176 THR A N 1
ATOM 1414 C CA . THR A 1 176 ? -5.900 4.010 8.506 1.00 85.94 176 THR A CA 1
ATOM 1415 C C . THR A 1 176 ? -4.865 3.993 7.382 1.00 85.94 176 THR A C 1
ATOM 1417 O O . THR A 1 176 ? -4.538 5.051 6.851 1.00 85.94 176 THR A O 1
ATOM 1420 N N . ILE A 1 177 ? -4.389 2.809 6.977 1.00 87.12 177 ILE A N 1
ATOM 1421 C CA . ILE A 1 177 ? -3.338 2.589 5.968 1.00 87.12 177 ILE A CA 1
ATOM 1422 C C . ILE A 1 177 ? -3.787 1.471 4.992 1.00 87.12 177 ILE A C 1
ATOM 1424 O O . ILE A 1 177 ? -3.260 0.355 5.031 1.00 87.12 177 ILE A O 1
ATOM 1428 N N . PRO A 1 178 ? -4.737 1.761 4.078 1.00 77.69 178 PRO A N 1
ATOM 1429 C CA . PRO A 1 178 ? -5.324 0.824 3.115 1.00 77.69 178 PRO A CA 1
ATOM 1430 C C . PRO A 1 178 ? -4.410 0.564 1.907 1.00 77.69 178 PRO A C 1
ATOM 1432 O O . PRO A 1 178 ? -4.876 0.472 0.776 1.00 77.69 178 PRO A O 1
ATOM 1435 N N . VAL A 1 179 ? -3.097 0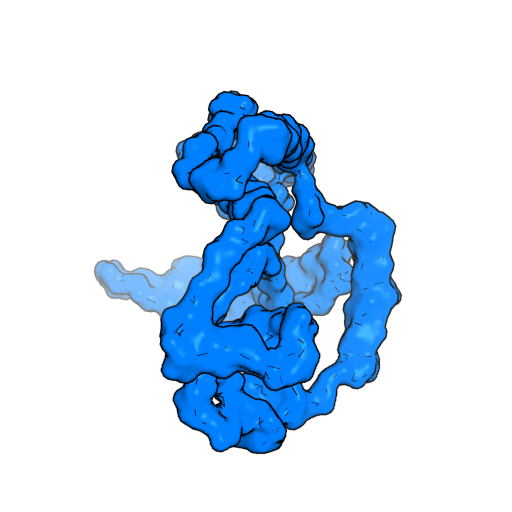.506 2.122 1.00 74.06 179 VAL A N 1
ATOM 1436 C CA . VAL A 1 179 ? -2.101 0.256 1.072 1.00 74.06 179 VAL A CA 1
ATOM 1437 C C . VAL A 1 179 ? -1.102 -0.787 1.541 1.00 74.06 179 VAL A C 1
ATOM 1439 O O . VAL A 1 179 ? -0.694 -0.786 2.706 1.00 74.06 179 VAL A O 1
ATOM 1442 N N . VAL A 1 180 ? -0.695 -1.675 0.641 1.00 74.25 180 VAL A N 1
ATOM 1443 C CA . VAL A 1 180 ? 0.479 -2.531 0.830 1.00 74.25 180 VAL A CA 1
ATOM 1444 C C . VAL A 1 180 ? 1.632 -1.883 0.079 1.00 74.25 180 VAL A C 1
ATOM 1446 O O . VAL A 1 180 ? 1.536 -1.692 -1.129 1.00 74.25 180 VAL A O 1
ATOM 1449 N N . VAL A 1 181 ? 2.689 -1.503 0.792 1.00 71.44 181 VAL A N 1
ATOM 1450 C CA . VAL A 1 181 ? 3.898 -0.922 0.193 1.00 71.44 181 VAL A CA 1
ATOM 1451 C C . VAL A 1 181 ? 4.886 -2.020 -0.194 1.00 71.44 181 VAL A C 1
ATOM 1453 O O . VAL A 1 181 ? 4.934 -3.053 0.474 1.00 71.44 181 VAL A O 1
ATOM 1456 N N . GLU A 1 182 ? 5.658 -1.804 -1.261 1.00 71.00 182 GLU A N 1
ATOM 1457 C CA . GLU A 1 182 ? 6.710 -2.724 -1.740 1.00 71.00 182 GLU A CA 1
ATOM 1458 C C . GLU A 1 182 ? 6.240 -4.170 -1.997 1.00 71.00 182 GLU A C 1
ATOM 1460 O O . GLU A 1 182 ? 6.964 -5.147 -1.763 1.00 71.00 182 GLU A O 1
ATOM 1465 N N . GLN A 1 183 ? 5.009 -4.328 -2.494 1.00 72.81 183 GLN A N 1
ATOM 1466 C CA . GLN A 1 183 ? 4.436 -5.642 -2.780 1.00 72.81 183 GLN A CA 1
ATOM 1467 C C . GLN A 1 183 ? 5.268 -6.365 -3.847 1.00 72.81 183 GLN A C 1
ATOM 1469 O O . GLN A 1 183 ? 5.432 -5.878 -4.969 1.00 72.81 183 GLN A O 1
ATOM 1474 N N . LYS A 1 184 ? 5.760 -7.563 -3.508 1.00 68.06 184 LYS A N 1
ATOM 1475 C CA . LYS A 1 184 ? 6.487 -8.414 -4.454 1.00 68.06 184 LYS A CA 1
ATOM 1476 C C . LYS A 1 184 ? 5.525 -9.124 -5.400 1.00 68.06 184 LYS A C 1
ATOM 1478 O O . LYS A 1 184 ? 4.522 -9.693 -4.963 1.00 68.06 184 LYS A O 1
ATOM 1483 N N . LEU A 1 185 ? 5.860 -9.110 -6.687 1.00 60.34 185 LEU A N 1
ATOM 1484 C CA . LEU A 1 185 ? 5.121 -9.766 -7.761 1.00 60.34 185 LEU A CA 1
ATOM 1485 C C . LEU A 1 185 ? 6.052 -10.679 -8.561 1.00 60.34 185 LEU A C 1
ATOM 1487 O O . LEU A 1 185 ? 7.175 -10.304 -8.907 1.00 60.34 185 LEU A O 1
ATOM 1491 N N . ASN A 1 186 ? 5.554 -11.867 -8.898 1.00 61.88 186 ASN A N 1
ATOM 1492 C CA . ASN A 1 186 ? 6.254 -12.796 -9.774 1.00 61.88 186 ASN A CA 1
ATOM 1493 C C . ASN A 1 186 ? 5.789 -12.596 -11.222 1.00 61.88 186 ASN A C 1
ATOM 1495 O O . ASN A 1 186 ? 4.664 -12.950 -11.569 1.00 61.88 186 ASN A O 1
ATOM 1499 N N . GLY A 1 187 ? 6.659 -12.027 -12.059 1.00 59.59 187 GLY A N 1
ATOM 1500 C CA . GLY A 1 187 ? 6.384 -11.766 -13.470 1.00 59.59 187 GLY A CA 1
ATOM 1501 C C . GLY A 1 187 ? 6.775 -12.896 -14.430 1.00 59.59 187 GLY A C 1
ATOM 1502 O O . GLY A 1 187 ? 6.663 -12.706 -15.640 1.00 59.59 187 GLY A O 1
ATOM 1503 N N . ALA A 1 188 ? 7.232 -14.052 -13.930 1.00 71.06 188 ALA A N 1
ATOM 1504 C CA . ALA A 1 188 ? 7.853 -15.097 -14.752 1.00 71.06 188 ALA A CA 1
ATOM 1505 C C . ALA A 1 188 ? 6.956 -15.605 -15.890 1.00 71.06 188 ALA A C 1
ATOM 1507 O O . ALA A 1 188 ? 7.446 -15.853 -16.989 1.00 71.06 188 ALA A O 1
ATOM 1508 N N . PHE A 1 189 ? 5.645 -15.694 -15.658 1.00 46.91 189 PHE A N 1
ATOM 1509 C CA . PHE A 1 189 ? 4.679 -16.122 -16.673 1.00 46.91 189 PHE A CA 1
ATOM 1510 C C . PHE A 1 189 ? 4.613 -15.195 -17.894 1.00 46.91 189 PHE A C 1
ATOM 1512 O O . PHE A 1 189 ? 4.238 -15.637 -18.970 1.00 46.91 189 PHE A O 1
ATOM 1519 N N . LEU A 1 190 ? 5.032 -13.937 -17.749 1.00 56.06 190 LEU A N 1
ATOM 1520 C CA . LEU A 1 190 ? 5.092 -12.945 -18.825 1.00 56.06 190 LEU A CA 1
ATOM 1521 C C . LEU A 1 190 ? 6.534 -12.663 -19.276 1.00 56.06 190 LEU A C 1
ATOM 1523 O O . LEU A 1 190 ? 6.808 -11.623 -19.870 1.00 56.06 190 LEU A O 1
ATOM 1527 N N . GLY A 1 191 ? 7.485 -13.550 -18.959 1.00 62.88 191 GLY A N 1
ATOM 1528 C CA . GLY A 1 191 ? 8.897 -13.360 -19.313 1.00 62.88 191 GLY A CA 1
ATOM 1529 C C . GLY A 1 191 ? 9.567 -12.229 -18.525 1.00 62.88 191 GLY A C 1
ATOM 1530 O O . GLY A 1 191 ? 10.655 -11.771 -18.883 1.00 62.88 191 GLY A O 1
ATOM 1531 N N . LEU A 1 192 ? 8.926 -11.772 -17.444 1.00 65.62 192 LEU A N 1
ATOM 1532 C CA . LEU A 1 192 ? 9.438 -10.735 -16.559 1.00 65.62 192 LEU A CA 1
ATOM 1533 C C . LEU A 1 192 ? 10.091 -11.330 -15.305 1.00 65.62 192 LEU A C 1
ATOM 1535 O O . LEU A 1 192 ? 9.870 -12.485 -14.946 1.00 65.62 192 LEU A O 1
ATOM 1539 N N . SER A 1 193 ? 10.909 -10.528 -14.620 1.00 66.25 193 SER A N 1
ATOM 1540 C CA . SER A 1 193 ? 11.579 -10.917 -13.372 1.00 66.25 193 SER A CA 1
ATOM 1541 C C . SER A 1 193 ? 10.602 -11.515 -12.352 1.00 66.25 193 SER A C 1
ATOM 1543 O O . SER A 1 193 ? 9.495 -11.016 -12.164 1.00 66.25 193 SER A O 1
ATOM 1545 N N . GLY A 1 194 ? 11.035 -12.552 -11.633 1.00 62.41 194 GLY A N 1
ATOM 1546 C CA . GLY A 1 194 ? 10.263 -13.136 -10.530 1.00 62.41 194 GLY A CA 1
ATOM 1547 C C . GLY A 1 194 ? 10.210 -12.269 -9.264 1.00 62.41 194 GLY A C 1
ATOM 1548 O O . GLY A 1 194 ? 9.469 -12.594 -8.345 1.00 62.41 194 GLY A O 1
ATOM 1549 N N . ASN A 1 195 ? 10.982 -11.177 -9.222 1.00 62.75 195 ASN A N 1
ATOM 1550 C CA . ASN A 1 195 ? 11.150 -10.303 -8.057 1.00 62.75 195 ASN A CA 1
ATOM 1551 C C . ASN A 1 195 ? 10.735 -8.852 -8.362 1.00 62.75 195 ASN A C 1
ATOM 1553 O O . ASN A 1 195 ? 11.450 -7.915 -8.003 1.00 62.75 195 ASN A O 1
ATOM 1557 N N . LEU A 1 196 ? 9.630 -8.642 -9.081 1.00 58.03 196 LEU A N 1
ATOM 1558 C CA . LEU A 1 196 ? 9.111 -7.288 -9.298 1.00 58.03 196 LEU A CA 1
ATOM 1559 C C . LEU A 1 196 ? 8.615 -6.712 -7.963 1.00 58.03 196 LEU A C 1
ATOM 1561 O O . LEU A 1 196 ? 8.134 -7.457 -7.113 1.00 58.03 196 LEU A O 1
ATOM 1565 N N . SER A 1 197 ? 8.742 -5.400 -7.779 1.00 51.97 197 SER A N 1
ATOM 1566 C CA . SER A 1 197 ? 8.196 -4.661 -6.633 1.00 51.97 197 SER A CA 1
ATOM 1567 C C . SER A 1 197 ? 7.273 -3.578 -7.170 1.00 51.97 197 SER A C 1
ATOM 1569 O O . SER A 1 197 ? 7.633 -2.916 -8.145 1.00 51.97 197 SER A O 1
ATOM 1571 N N . THR A 1 198 ? 6.104 -3.408 -6.564 1.00 52.41 198 THR A N 1
ATOM 1572 C CA . THR A 1 198 ? 5.244 -2.242 -6.801 1.00 52.41 198 THR A CA 1
ATOM 1573 C C . THR A 1 198 ? 5.236 -1.360 -5.563 1.00 52.41 198 THR A C 1
ATOM 1575 O O . THR A 1 198 ? 4.974 -1.866 -4.470 1.00 52.41 198 THR A O 1
ATOM 1578 N N . ASP A 1 199 ? 5.457 -0.059 -5.746 1.00 35.03 199 ASP A N 1
ATOM 1579 C CA . ASP A 1 199 ? 5.638 0.911 -4.655 1.00 35.03 199 ASP A CA 1
ATOM 1580 C C . ASP A 1 199 ? 4.455 0.933 -3.679 1.00 35.03 199 ASP A C 1
ATOM 1582 O O . ASP A 1 199 ? 4.633 0.943 -2.461 1.00 35.03 199 ASP A O 1
ATOM 1586 N N . ALA A 1 200 ? 3.234 0.871 -4.214 1.00 42.16 200 ALA A N 1
ATOM 1587 C CA . ALA A 1 200 ? 2.018 0.685 -3.440 1.00 42.16 200 ALA A CA 1
ATOM 1588 C C . ALA A 1 200 ? 0.980 -0.104 -4.241 1.00 42.16 200 ALA A C 1
ATOM 1590 O O . ALA A 1 200 ? 0.782 0.121 -5.436 1.00 42.16 200 ALA A O 1
ATOM 1591 N N . PHE A 1 201 ? 0.293 -1.016 -3.561 1.00 52.16 201 PHE A N 1
ATOM 1592 C CA . PHE A 1 201 ? -0.751 -1.857 -4.122 1.00 52.16 201 PHE A CA 1
ATOM 1593 C C . PHE A 1 201 ? -2.013 -1.789 -3.256 1.00 52.16 201 PHE A C 1
ATOM 1595 O O . PHE A 1 201 ? -1.948 -1.881 -2.026 1.00 52.16 201 PHE A O 1
ATOM 1602 N N . ILE A 1 202 ? -3.166 -1.634 -3.909 1.00 54.28 202 ILE A N 1
ATOM 1603 C CA . ILE A 1 202 ? -4.495 -1.695 -3.294 1.00 54.28 202 ILE A CA 1
ATOM 1604 C C . ILE A 1 202 ? -5.214 -2.890 -3.924 1.00 54.28 202 ILE A C 1
ATOM 1606 O O . ILE A 1 202 ? -5.387 -2.937 -5.142 1.00 54.28 202 ILE A O 1
ATOM 1610 N N . PHE A 1 203 ? -5.602 -3.870 -3.106 1.00 55.00 203 PHE A N 1
ATOM 1611 C CA . PHE A 1 203 ? -6.298 -5.066 -3.581 1.00 55.00 203 PHE A CA 1
ATOM 1612 C C . PHE A 1 203 ? -7.728 -4.681 -3.996 1.00 55.00 203 PHE A C 1
ATOM 1614 O O . PHE A 1 203 ? -8.550 -4.336 -3.149 1.00 55.00 203 PHE A O 1
ATOM 1621 N N . TYR A 1 204 ? -8.025 -4.731 -5.295 1.00 46.97 204 TYR A N 1
ATOM 1622 C CA . TYR A 1 204 ? -9.375 -4.561 -5.840 1.00 46.97 204 TYR A CA 1
ATOM 1623 C C . TYR A 1 204 ? -9.834 -5.860 -6.498 1.00 46.97 204 TYR A C 1
ATOM 1625 O O . TYR A 1 204 ? -10.012 -5.938 -7.707 1.00 46.97 204 TYR A O 1
ATOM 1633 N N . GLU A 1 205 ? -10.060 -6.878 -5.682 1.00 50.88 205 GLU A N 1
ATOM 1634 C CA . GLU A 1 205 ? -11.175 -7.776 -5.948 1.00 50.88 205 GLU A CA 1
ATOM 1635 C C . GLU A 1 205 ? -11.912 -7.946 -4.620 1.00 50.88 205 GLU A C 1
ATOM 1637 O O . GLU A 1 205 ? -11.434 -8.648 -3.726 1.00 50.88 205 GLU A O 1
ATOM 1642 N N . PRO A 1 206 ? -12.986 -7.176 -4.401 1.00 55.78 206 PRO A N 1
ATOM 1643 C CA . PRO A 1 206 ? -13.664 -7.178 -3.123 1.00 55.78 206 PRO A CA 1
ATOM 1644 C C . PRO A 1 206 ? -14.399 -8.504 -2.945 1.00 55.78 206 PRO A C 1
ATOM 1646 O O . PRO A 1 206 ? -15.329 -8.827 -3.682 1.00 55.78 206 PRO A O 1
ATOM 1649 N N . MET A 1 207 ? -13.966 -9.265 -1.948 1.00 44.62 207 MET A N 1
ATOM 1650 C CA . MET A 1 207 ? -14.630 -10.471 -1.478 1.00 44.62 207 MET A CA 1
ATOM 1651 C C . MET A 1 207 ? -14.967 -10.271 -0.006 1.00 44.62 207 MET A C 1
ATOM 1653 O O . MET A 1 207 ? -14.088 -9.929 0.787 1.00 44.62 207 MET A O 1
ATOM 1657 N N . ILE A 1 208 ? -16.226 -10.495 0.370 1.00 50.72 208 ILE A N 1
ATOM 1658 C CA . ILE A 1 208 ? -16.603 -10.493 1.785 1.00 50.72 208 ILE A CA 1
ATOM 1659 C C . ILE A 1 208 ? -16.285 -11.859 2.381 1.00 50.72 208 ILE A C 1
ATOM 1661 O O . ILE A 1 208 ? -16.776 -12.877 1.894 1.00 50.72 208 ILE A O 1
ATOM 1665 N N . LEU A 1 209 ? -15.502 -11.871 3.457 1.00 43.28 209 LEU A N 1
ATOM 1666 C CA . LEU A 1 209 ? -15.186 -13.069 4.226 1.00 43.28 209 LEU A CA 1
ATOM 1667 C C . LEU A 1 209 ? -15.963 -13.060 5.547 1.00 43.28 209 LEU A C 1
ATOM 1669 O O . LEU A 1 209 ? -15.857 -12.106 6.313 1.00 43.28 209 LEU A O 1
ATOM 1673 N N . ASP A 1 210 ? -16.716 -14.125 5.821 1.00 47.53 210 ASP A N 1
ATOM 1674 C CA . ASP A 1 210 ? -17.449 -14.323 7.082 1.00 47.53 210 ASP A CA 1
ATOM 1675 C C . ASP A 1 210 ? -16.994 -15.634 7.742 1.00 47.53 210 ASP A C 1
ATOM 1677 O O . ASP A 1 210 ? -17.160 -16.711 7.170 1.00 47.53 210 ASP A O 1
ATOM 1681 N N . LEU A 1 211 ? -16.369 -15.562 8.921 1.00 39.22 211 LEU A N 1
ATOM 1682 C CA . LEU A 1 211 ? -15.806 -16.720 9.628 1.00 39.22 211 LEU A CA 1
ATOM 1683 C C . LEU A 1 211 ? -16.769 -17.216 10.713 1.00 39.22 211 LEU A C 1
ATOM 1685 O O . LEU A 1 211 ? -17.151 -16.463 11.606 1.00 39.22 211 LEU A O 1
ATOM 1689 N N . LYS A 1 212 ? -17.113 -18.509 10.683 1.00 46.00 212 LYS A N 1
ATOM 1690 C CA . LYS A 1 212 ? -18.022 -19.151 11.644 1.00 46.00 212 LYS A CA 1
ATOM 1691 C C . LYS A 1 212 ? -17.452 -20.461 12.173 1.00 46.00 212 LYS A C 1
ATOM 1693 O O . LYS A 1 212 ? -16.907 -21.263 11.424 1.00 46.00 212 LYS A O 1
ATOM 1698 N N . PHE A 1 213 ? -17.642 -20.704 13.468 1.00 43.81 213 PHE A N 1
ATOM 1699 C CA . PHE A 1 213 ? -17.161 -21.906 14.167 1.00 43.81 213 PHE A CA 1
ATOM 1700 C C . PHE A 1 213 ? -18.280 -22.915 14.489 1.00 43.81 213 PHE A C 1
ATOM 1702 O O . PHE A 1 213 ? -18.154 -23.725 15.402 1.00 43.81 213 PHE A O 1
ATOM 1709 N N . GLY A 1 214 ? -19.407 -22.828 13.779 1.00 47.09 214 GLY A N 1
ATOM 1710 C CA . GLY A 1 214 ? -20.583 -23.676 13.983 1.00 47.09 214 GLY A CA 1
ATOM 1711 C C . GLY A 1 214 ? -21.062 -24.334 12.692 1.00 47.09 214 GLY A C 1
ATOM 1712 O O . GLY A 1 214 ? -20.513 -24.091 11.617 1.00 47.09 214 GLY A O 1
ATOM 1713 N N . GLU A 1 215 ? -22.111 -25.149 12.809 1.00 59.44 215 GLU A N 1
ATOM 1714 C CA . GLU A 1 215 ? -22.706 -25.868 11.677 1.00 59.44 215 GLU A CA 1
ATOM 1715 C C . GLU A 1 215 ? -23.094 -24.918 10.529 1.00 59.44 215 GLU A C 1
ATOM 1717 O O . GLU A 1 215 ? -23.710 -23.873 10.784 1.00 59.44 215 GLU A O 1
ATOM 1722 N N . PRO A 1 216 ? -22.790 -25.263 9.264 1.00 57.19 216 PRO A N 1
ATOM 1723 C CA . PRO A 1 216 ? -23.234 -24.495 8.109 1.00 57.19 216 PRO A CA 1
ATOM 1724 C C . PRO A 1 216 ? -24.754 -24.324 8.068 1.00 57.19 216 PRO A C 1
ATOM 1726 O O . PRO A 1 216 ? -25.512 -25.277 8.254 1.00 57.19 216 PRO A O 1
ATOM 1729 N N . ARG A 1 217 ? -25.208 -23.096 7.804 1.00 66.12 217 ARG A N 1
ATOM 1730 C CA . ARG A 1 217 ? -26.625 -22.750 7.647 1.00 66.12 217 ARG A CA 1
ATOM 1731 C C . ARG A 1 217 ? -26.805 -21.865 6.425 1.00 66.12 217 ARG A C 1
ATOM 1733 O O . ARG A 1 217 ? -26.019 -20.946 6.211 1.00 66.12 217 ARG A O 1
ATOM 1740 N N . ASP A 1 218 ? -27.887 -22.084 5.688 1.00 69.56 218 ASP A N 1
ATOM 1741 C CA . ASP A 1 218 ? -28.153 -21.376 4.429 1.00 69.56 218 ASP A CA 1
ATOM 1742 C C . ASP A 1 218 ? -28.276 -19.856 4.614 1.00 69.56 218 ASP A C 1
ATOM 1744 O O . ASP A 1 218 ? -27.795 -19.080 3.789 1.00 69.56 218 ASP A O 1
ATOM 1748 N N . PHE A 1 219 ? -28.834 -19.406 5.744 1.00 72.19 219 PHE A N 1
ATOM 1749 C CA . PHE A 1 219 ? -28.977 -17.977 6.039 1.00 72.19 219 PHE A CA 1
ATOM 1750 C C . PHE A 1 219 ? -27.642 -17.265 6.297 1.00 72.19 219 PHE A C 1
ATOM 1752 O O . PHE A 1 219 ? -27.603 -16.038 6.312 1.00 72.19 219 PHE A O 1
ATOM 1759 N N . HIS A 1 220 ? -26.534 -17.989 6.492 1.00 61.84 220 HIS A N 1
ATOM 1760 C CA . HIS A 1 220 ? -25.235 -17.358 6.702 1.00 61.84 220 HIS A CA 1
ATOM 1761 C C . HIS A 1 220 ? -24.777 -16.529 5.492 1.00 61.84 220 HIS A C 1
ATOM 1763 O O . HIS A 1 220 ? -24.081 -15.539 5.697 1.00 61.84 220 HIS A O 1
ATOM 1769 N N . ARG A 1 221 ? -25.226 -16.863 4.272 1.00 66.50 221 ARG A N 1
ATOM 1770 C CA . ARG A 1 221 ? -24.941 -16.090 3.048 1.00 66.50 221 ARG A CA 1
ATOM 1771 C C . ARG A 1 221 ? -25.564 -14.693 3.065 1.00 66.50 221 ARG A C 1
ATOM 1773 O O . ARG A 1 221 ? -25.034 -13.773 2.459 1.00 66.50 221 ARG A O 1
ATOM 1780 N N . LEU A 1 222 ? -26.642 -14.491 3.831 1.00 70.88 222 LEU A N 1
ATOM 1781 C CA . LEU A 1 222 ? -27.253 -13.166 3.977 1.00 70.88 222 LEU A CA 1
ATOM 1782 C C . LEU A 1 222 ? -26.308 -12.169 4.663 1.00 70.88 222 LEU A C 1
ATOM 1784 O O . LEU A 1 222 ? -26.393 -10.974 4.395 1.00 70.88 222 LEU A O 1
ATOM 1788 N N . GLY A 1 223 ? -25.401 -12.646 5.524 1.00 66.31 223 GLY A N 1
ATOM 1789 C CA . GLY A 1 223 ? -24.401 -11.801 6.179 1.00 66.31 223 GLY A CA 1
ATOM 1790 C C . GLY A 1 223 ? -23.403 -11.230 5.176 1.00 66.31 223 GLY A C 1
ATOM 1791 O O . GLY A 1 223 ? -23.238 -10.014 5.090 1.00 66.31 223 GLY A O 1
ATOM 1792 N N . THR A 1 224 ? -22.797 -12.093 4.359 1.00 55.56 224 THR A N 1
ATOM 1793 C CA . THR A 1 224 ? -21.862 -11.695 3.298 1.00 55.56 224 THR A CA 1
ATOM 1794 C C . THR A 1 224 ? -22.528 -10.804 2.247 1.00 55.56 224 THR A C 1
ATOM 1796 O O . THR A 1 224 ? -21.936 -9.798 1.861 1.00 55.56 224 THR A O 1
ATOM 1799 N N . THR A 1 225 ? -23.779 -11.080 1.861 1.00 63.84 225 THR A N 1
ATOM 1800 C CA . THR A 1 225 ? -24.554 -10.204 0.961 1.00 63.84 225 THR A CA 1
ATOM 1801 C C . THR A 1 225 ? -24.884 -8.848 1.597 1.00 63.84 225 THR A C 1
ATOM 1803 O O . THR A 1 225 ? -24.776 -7.815 0.941 1.00 63.84 225 THR A O 1
ATOM 1806 N N . GLY A 1 226 ? -25.244 -8.804 2.883 1.00 59.75 226 GLY A N 1
ATOM 1807 C CA . GLY A 1 226 ? -25.491 -7.546 3.594 1.00 59.75 226 GLY A CA 1
ATOM 1808 C C . GLY A 1 226 ? -24.245 -6.659 3.665 1.00 59.75 226 GLY A C 1
ATOM 1809 O O . GLY A 1 226 ? -24.318 -5.463 3.387 1.00 59.75 226 GLY A O 1
ATOM 1810 N N . TYR A 1 227 ? -23.083 -7.244 3.968 1.00 64.69 227 TYR A N 1
ATOM 1811 C CA . TYR A 1 227 ? -21.806 -6.526 3.942 1.00 64.69 227 TYR A CA 1
ATOM 1812 C C . TYR A 1 227 ? -21.410 -6.074 2.537 1.00 64.69 227 TYR A C 1
ATOM 1814 O O . TYR A 1 227 ? -20.881 -4.972 2.401 1.00 64.69 227 TYR A O 1
ATOM 1822 N N . ALA A 1 228 ? -21.702 -6.870 1.505 1.00 56.22 228 ALA A N 1
ATOM 1823 C CA . ALA A 1 228 ? -21.494 -6.476 0.116 1.00 56.22 228 ALA A CA 1
ATOM 1824 C C . ALA A 1 228 ? -22.289 -5.203 -0.212 1.00 56.22 228 ALA A C 1
ATOM 1826 O O . ALA A 1 228 ? -21.696 -4.223 -0.647 1.00 56.22 228 ALA A O 1
ATOM 1827 N N . LEU A 1 229 ? -23.582 -5.151 0.130 1.00 54.38 229 LEU A N 1
ATOM 1828 C CA . LEU A 1 229 ? -24.423 -3.961 -0.072 1.00 54.38 229 LEU A CA 1
ATOM 1829 C C . LEU A 1 229 ? -23.909 -2.727 0.690 1.00 54.38 229 LEU A C 1
ATOM 1831 O O . LEU A 1 229 ? -23.893 -1.618 0.156 1.00 54.38 229 LEU A O 1
ATOM 1835 N N . VAL A 1 230 ? -23.467 -2.903 1.939 1.00 58.03 230 VAL A N 1
ATOM 1836 C CA . VAL A 1 230 ? -22.871 -1.815 2.734 1.00 58.03 230 VAL A CA 1
ATOM 1837 C C . VAL A 1 230 ? -21.573 -1.323 2.092 1.00 58.03 230 VAL A C 1
ATOM 1839 O O . VAL A 1 230 ? -21.343 -0.117 1.999 1.00 58.03 230 VAL A O 1
ATOM 1842 N N . MET A 1 231 ? -20.728 -2.239 1.620 1.00 56.34 231 MET A N 1
ATOM 1843 C CA . MET A 1 231 ? -19.492 -1.889 0.934 1.00 56.34 231 MET A CA 1
ATOM 1844 C C . MET A 1 231 ? -19.746 -1.179 -0.394 1.00 56.34 231 MET A C 1
ATOM 1846 O O . MET A 1 231 ? -19.099 -0.170 -0.664 1.00 56.34 231 MET A O 1
ATOM 1850 N N . GLU A 1 232 ? -20.708 -1.638 -1.188 1.00 60.47 232 GLU A N 1
ATOM 1851 C CA . GLU A 1 232 ? -21.125 -0.963 -2.417 1.00 60.47 232 GLU A CA 1
ATOM 1852 C C . GLU A 1 232 ? -21.602 0.466 -2.132 1.00 60.47 232 GLU A C 1
ATOM 1854 O O . GLU A 1 232 ? -21.210 1.398 -2.834 1.00 60.47 232 GLU A O 1
ATOM 1859 N N . ALA A 1 233 ? -22.367 0.670 -1.055 1.00 52.62 233 ALA A N 1
ATOM 1860 C CA . ALA A 1 233 ? -22.851 1.990 -0.653 1.00 52.62 233 ALA A CA 1
ATOM 1861 C C . ALA A 1 233 ? -21.733 2.939 -0.170 1.00 52.62 233 ALA A C 1
ATOM 1863 O O . ALA A 1 233 ? -21.789 4.139 -0.434 1.00 52.62 233 ALA A O 1
ATOM 1864 N N . ILE A 1 234 ? -20.716 2.430 0.536 1.00 50.09 234 ILE A N 1
ATOM 1865 C CA . ILE A 1 234 ? -19.613 3.242 1.092 1.00 50.09 234 ILE A CA 1
ATOM 1866 C C . ILE A 1 234 ? -18.511 3.502 0.052 1.00 50.09 234 ILE A C 1
ATOM 1868 O O . ILE A 1 234 ? -17.882 4.573 0.013 1.00 50.09 234 ILE A O 1
ATOM 1872 N N . TYR A 1 235 ? -18.215 2.496 -0.764 1.00 56.78 235 TYR A N 1
ATOM 1873 C CA . TYR A 1 235 ? -17.045 2.487 -1.632 1.00 56.78 235 TYR A CA 1
ATOM 1874 C C . TYR A 1 235 ? -17.364 2.636 -3.120 1.00 56.78 235 TYR A C 1
ATOM 1876 O O . TYR A 1 235 ? -16.437 2.844 -3.895 1.00 56.78 235 TYR A O 1
ATOM 1884 N N . GLU A 1 236 ? -18.643 2.608 -3.502 1.00 55.19 236 GLU A N 1
ATOM 1885 C CA . GLU A 1 236 ? -19.147 2.797 -4.872 1.00 55.19 236 GLU A CA 1
ATOM 1886 C C . GLU A 1 236 ? -18.463 1.904 -5.929 1.00 55.19 236 GLU A C 1
ATOM 1888 O O . GLU A 1 236 ? -18.333 2.267 -7.101 1.00 55.19 236 GLU A O 1
ATOM 1893 N N . PHE A 1 237 ? -18.032 0.706 -5.536 1.00 60.41 237 PHE A N 1
ATOM 1894 C CA . PHE A 1 237 ? -17.594 -0.350 -6.446 1.00 60.41 237 PHE A CA 1
ATOM 1895 C C . PHE A 1 237 ? -18.360 -1.646 -6.140 1.00 60.41 237 PHE A C 1
ATOM 1897 O O . PHE A 1 237 ? -18.725 -1.846 -4.984 1.00 60.41 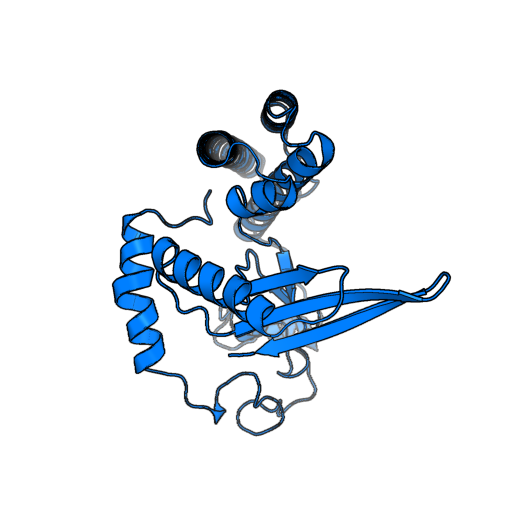237 PHE A O 1
ATOM 1904 N N . PRO A 1 238 ? -18.611 -2.511 -7.143 1.00 60.03 238 PRO A N 1
ATOM 1905 C CA . PRO A 1 238 ? -19.417 -3.714 -6.975 1.00 60.03 238 PRO A CA 1
ATOM 1906 C C . PRO A 1 238 ? -18.681 -4.756 -6.131 1.00 60.03 238 PRO A C 1
ATOM 1908 O O . PRO A 1 238 ? -17.474 -4.952 -6.308 1.00 60.03 238 PRO A O 1
ATOM 1911 N N . VAL A 1 239 ? -19.409 -5.439 -5.252 1.00 65.56 239 VAL A N 1
ATOM 1912 C CA . VAL A 1 239 ? -18.898 -6.541 -4.430 1.00 65.56 239 VAL A CA 1
ATOM 1913 C C . VAL A 1 239 ? -19.649 -7.810 -4.813 1.00 65.56 239 VAL A C 1
ATOM 1915 O O . VAL A 1 239 ? -20.726 -8.093 -4.304 1.00 65.56 239 VAL A O 1
ATOM 1918 N N . ASN A 1 240 ? -19.067 -8.569 -5.743 1.00 66.06 240 ASN A N 1
ATOM 1919 C CA . ASN A 1 240 ? -19.760 -9.658 -6.445 1.00 66.06 240 ASN A CA 1
ATOM 1920 C C . ASN A 1 240 ? -19.486 -11.056 -5.868 1.00 66.06 240 ASN A C 1
ATOM 1922 O O . ASN A 1 240 ? -19.881 -12.048 -6.473 1.00 66.06 240 ASN A O 1
ATOM 1926 N N . LEU A 1 241 ? -18.717 -11.156 -4.779 1.00 52.00 241 LEU A N 1
ATOM 1927 C CA . LEU A 1 241 ? -18.288 -12.430 -4.207 1.00 52.00 241 LEU A CA 1
ATOM 1928 C C . LEU A 1 241 ? -18.408 -12.397 -2.681 1.00 52.00 241 LEU A C 1
ATOM 1930 O O . LEU A 1 241 ? -17.817 -11.551 -2.004 1.00 52.00 241 LEU A O 1
ATOM 1934 N N . GLY A 1 242 ? -19.131 -13.369 -2.137 1.00 51.19 242 GLY A N 1
ATOM 1935 C CA . GLY A 1 242 ? -19.154 -13.699 -0.719 1.00 51.19 242 GLY A CA 1
ATOM 1936 C C . GLY A 1 242 ? -18.471 -15.041 -0.470 1.00 51.19 242 GLY A C 1
ATOM 1937 O O . GLY A 1 242 ? -18.557 -15.968 -1.273 1.00 51.19 242 GLY A O 1
ATOM 1938 N N . CYS A 1 243 ? -17.783 -15.183 0.655 1.00 54.75 243 CYS A N 1
ATOM 1939 C CA . CYS A 1 243 ? -17.187 -16.448 1.059 1.00 54.75 243 CYS A CA 1
ATOM 1940 C C . CYS A 1 243 ? -17.331 -16.642 2.567 1.00 54.75 243 CYS A C 1
ATOM 1942 O O . CYS A 1 243 ? -16.876 -15.831 3.372 1.00 54.75 243 CYS A O 1
ATOM 1944 N N . ILE A 1 244 ? -17.976 -17.742 2.948 1.00 58.59 244 ILE A N 1
ATOM 1945 C CA . ILE A 1 244 ? -18.131 -18.131 4.348 1.00 58.59 244 ILE A CA 1
ATOM 1946 C C . ILE A 1 244 ? -17.074 -19.175 4.665 1.00 58.59 244 ILE A C 1
ATOM 1948 O O . ILE A 1 244 ? -16.953 -20.188 3.972 1.00 58.59 244 ILE A O 1
ATOM 1952 N N . ILE A 1 245 ? -16.311 -18.947 5.722 1.00 51.34 245 ILE A N 1
ATOM 1953 C CA . ILE A 1 245 ? -15.290 -19.866 6.204 1.00 51.34 245 ILE A CA 1
ATOM 1954 C C . ILE A 1 245 ? -15.846 -20.558 7.448 1.00 51.34 245 ILE A C 1
ATOM 1956 O O . ILE A 1 245 ? -16.136 -19.914 8.449 1.00 51.34 245 ILE A O 1
ATOM 1960 N N . TYR A 1 246 ? -15.990 -21.877 7.387 1.00 55.28 246 TYR A N 1
ATOM 1961 C CA . TYR A 1 246 ? -16.412 -22.717 8.500 1.00 55.28 246 TYR A CA 1
ATOM 1962 C C . TYR A 1 246 ? -15.198 -23.401 9.123 1.00 55.28 246 TYR A C 1
ATOM 1964 O O . TYR A 1 246 ? -14.507 -24.164 8.445 1.00 55.28 246 TYR A O 1
ATOM 1972 N N . GLY A 1 247 ? -14.940 -23.128 10.400 1.00 39.47 247 GLY A N 1
ATOM 1973 C CA . GLY A 1 247 ? -13.948 -23.836 11.207 1.00 39.47 247 GLY A CA 1
ATOM 1974 C C . GLY A 1 247 ? -14.622 -24.855 12.123 1.00 39.47 247 GLY A C 1
ATOM 1975 O O . GLY A 1 247 ? -15.381 -24.469 13.005 1.00 39.47 247 GLY A O 1
ATOM 1976 N N . GLU A 1 248 ? -14.338 -26.143 11.939 1.00 56.16 248 GLU A N 1
ATOM 1977 C CA . GLU A 1 248 ? -14.824 -27.231 12.798 1.00 56.16 248 GLU A CA 1
ATOM 1978 C C . GLU A 1 248 ? -13.644 -27.861 13.551 1.00 56.16 248 GLU A C 1
ATOM 1980 O O . GLU A 1 248 ? -12.606 -28.160 12.956 1.00 56.16 248 GLU A O 1
ATOM 1985 N N . PHE A 1 249 ? -13.797 -28.090 14.855 1.00 58.41 249 PHE A N 1
ATOM 1986 C CA . PHE A 1 249 ? -12.800 -28.789 15.666 1.00 58.41 249 PHE A CA 1
ATOM 1987 C C . PHE A 1 249 ? -13.167 -30.273 15.783 1.00 58.41 249 PHE A C 1
ATOM 1989 O O . PHE A 1 249 ? -14.194 -30.616 16.366 1.00 58.41 249 PHE A O 1
ATOM 1996 N N . ARG A 1 250 ? -12.315 -31.165 15.258 1.00 62.47 250 ARG A N 1
ATOM 1997 C CA . ARG A 1 250 ? -12.428 -32.622 15.451 1.00 62.47 250 ARG A CA 1
ATOM 1998 C C . ARG A 1 250 ? -11.217 -33.134 16.217 1.00 62.47 250 ARG A C 1
ATOM 2000 O O . ARG A 1 250 ? -10.158 -33.352 15.633 1.00 62.47 250 ARG A O 1
ATOM 2007 N N . GLY A 1 251 ? -11.382 -33.321 17.525 1.00 71.81 251 GLY A N 1
ATOM 2008 C CA . GLY A 1 251 ? -10.268 -33.645 18.417 1.00 71.81 251 GLY A CA 1
ATOM 2009 C C . GLY A 1 251 ? -9.303 -32.462 18.540 1.00 71.81 251 GLY A C 1
ATOM 2010 O O . GLY A 1 251 ? -9.724 -31.361 18.877 1.00 71.81 251 GLY A O 1
ATOM 2011 N N . ASP A 1 252 ? -8.024 -32.684 18.239 1.00 59.75 252 ASP A N 1
ATOM 2012 C CA . ASP A 1 252 ? -6.946 -31.683 18.229 1.00 59.75 252 ASP A CA 1
ATOM 2013 C C . ASP A 1 252 ? -6.745 -31.006 16.858 1.00 59.75 252 ASP A C 1
ATOM 2015 O O . ASP A 1 252 ? -5.820 -30.213 16.672 1.00 59.75 252 ASP A O 1
ATOM 2019 N N . ARG A 1 253 ? -7.613 -31.300 15.880 1.00 32.94 253 ARG A N 1
ATOM 2020 C CA . ARG A 1 253 ? -7.459 -30.858 14.492 1.00 32.94 253 ARG A CA 1
ATOM 2021 C C . ARG A 1 253 ? -8.541 -29.853 14.093 1.00 32.94 253 ARG A C 1
ATOM 2023 O O . ARG A 1 253 ? -9.734 -30.141 14.190 1.00 32.94 253 ARG A O 1
ATOM 2030 N N . LEU A 1 254 ? -8.115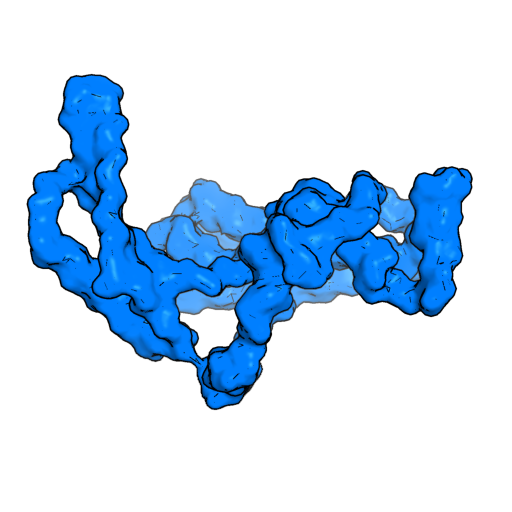 -28.692 13.590 1.00 45.59 254 LEU A N 1
ATOM 2031 C CA . LEU A 1 254 ? -8.987 -27.712 12.938 1.00 45.59 254 LEU A CA 1
ATOM 2032 C C . LEU A 1 254 ? -9.218 -28.120 11.478 1.00 45.59 254 LEU A C 1
ATOM 2034 O O . LEU A 1 254 ? -8.270 -28.273 10.706 1.00 45.59 254 LEU A O 1
ATOM 2038 N N . ILE A 1 255 ? -10.481 -28.265 11.096 1.00 47.88 255 ILE A N 1
ATOM 2039 C CA . ILE A 1 255 ? -10.917 -28.515 9.724 1.00 47.88 255 ILE A CA 1
ATOM 2040 C C . ILE A 1 255 ? -11.559 -27.231 9.201 1.00 47.88 255 ILE A C 1
ATOM 2042 O O . ILE A 1 255 ? -12.479 -26.698 9.814 1.00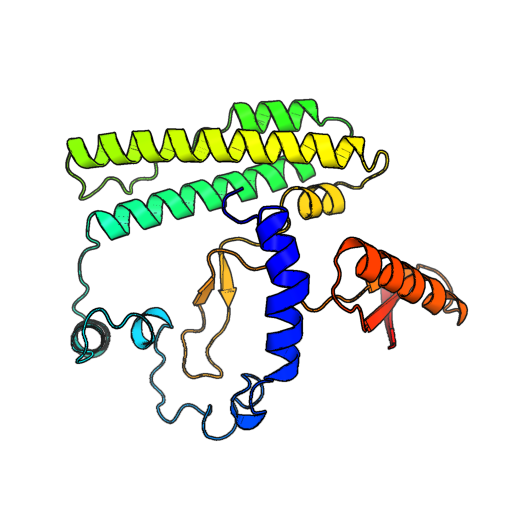 47.88 255 ILE A O 1
ATOM 2046 N N . VAL A 1 256 ? -11.070 -26.730 8.064 1.00 39.38 256 VAL A N 1
ATOM 2047 C CA . VAL A 1 256 ? -11.567 -25.498 7.437 1.00 39.38 256 VAL A CA 1
ATOM 2048 C C . VAL A 1 256 ? -12.314 -25.841 6.152 1.00 39.38 256 VAL A C 1
ATOM 2050 O O . VAL A 1 256 ? -11.731 -26.404 5.225 1.00 39.38 256 VAL A O 1
ATOM 2053 N N . LYS A 1 257 ? -13.589 -25.460 6.069 1.00 56.00 257 LYS A N 1
ATOM 2054 C CA . LYS A 1 257 ? -14.420 -25.551 4.861 1.00 56.00 257 LYS A CA 1
ATOM 2055 C C . LYS A 1 257 ? -14.763 -24.142 4.375 1.00 56.00 257 LYS A C 1
ATOM 2057 O O . LYS A 1 257 ? -15.065 -23.275 5.183 1.00 56.00 257 LYS A O 1
ATOM 2062 N N . ARG A 1 258 ? -14.716 -23.901 3.063 1.00 53.81 258 ARG A N 1
ATOM 2063 C CA . ARG A 1 258 ? -15.049 -22.602 2.448 1.00 53.81 258 ARG A CA 1
ATOM 2064 C C . ARG A 1 258 ? -16.297 -22.749 1.575 1.00 53.81 258 ARG A C 1
ATOM 2066 O O . ARG A 1 258 ? -16.359 -23.687 0.786 1.00 53.81 258 ARG A O 1
ATOM 2073 N N . ASP A 1 259 ? -17.268 -21.854 1.731 1.00 67.94 259 ASP A N 1
ATOM 2074 C CA . ASP A 1 259 ? -18.495 -21.752 0.927 1.00 67.94 259 ASP A CA 1
ATOM 2075 C C . ASP A 1 259 ? -18.501 -20.414 0.173 1.00 67.94 259 ASP A C 1
ATOM 2077 O O . ASP A 1 259 ? -18.902 -19.380 0.714 1.00 67.94 259 ASP A O 1
ATOM 2081 N N . ILE A 1 260 ? -17.994 -20.438 -1.061 1.00 58.62 260 ILE A N 1
ATOM 2082 C CA . ILE A 1 260 ? -17.933 -19.276 -1.957 1.00 58.62 260 ILE A CA 1
ATOM 2083 C C . ILE A 1 260 ? -19.250 -19.188 -2.732 1.00 58.62 260 ILE A C 1
ATOM 2085 O O . ILE A 1 260 ? -19.718 -20.187 -3.279 1.00 58.62 260 ILE A O 1
ATOM 2089 N N . HIS A 1 261 ? -19.835 -17.997 -2.792 1.00 56.62 261 HIS A N 1
ATOM 2090 C CA . HIS A 1 261 ? -21.078 -17.714 -3.499 1.00 56.62 261 HIS A CA 1
ATOM 2091 C C . HIS A 1 261 ? -21.037 -16.324 -4.144 1.00 56.62 261 HIS A C 1
ATOM 2093 O O . HIS A 1 261 ? -20.236 -15.469 -3.763 1.00 56.62 261 HIS A O 1
ATOM 2099 N N . ILE A 1 262 ? -21.892 -16.149 -5.150 1.00 64.56 262 ILE A N 1
ATOM 2100 C CA . ILE A 1 262 ? -22.134 -14.883 -5.848 1.00 64.56 262 ILE A CA 1
ATOM 2101 C C . ILE A 1 262 ? -23.298 -14.185 -5.151 1.00 64.56 262 ILE A C 1
ATOM 2103 O O . ILE A 1 262 ? -24.293 -14.897 -4.866 1.00 64.56 262 ILE A O 1
#

pLDDT: mean 71.3, std 14.49, range [32.94, 94.5]

Foldseek 3Di:
DVPDDDPVRLCCCLVPVVVVCVVVDDDPCPDLVVLVDPPLPDPDLAAAAPCLVVVVPDVVSVQVCCCPPVVDDDDDDLVRLLVVLLLVLVQVLLVQLLVLLVPQDPVVVVSSLVSLVPDDDPPPPSCVPPDPVSVVVSVVVSVVSSVVVSVLLSVQLVVCCVVDVPDTSVRSSCSSRVKDAQDFAQCVSSSYHGGHTDGIDHDPPAEAEAEDADDDDPCVVVVRVVVQVVCCVVNVDHHQKYKYWYWYDDPPDTDIDIDIDD